Protein AF-A0A3P9D8I4-F1 (afdb_monomer_lite)

Secondary structure (DSSP, 8-state):
-----SSB-TTSPBPPHHHHHHHHHHHHHHHHHHHHHHHHHHHHHHTS-HHHHHHHHHHHHHHHS-SSS--SS-HHHHHHHHHHHHHHHHHHHHHHHHH-HHHHHHHHHHHHHHHHHHHHHHHHHHHHHHHHHHHHHHHHHHHHHGGGS--------------------HHHHHHHHHHHHHTT-

pLDDT: mean 79.24, std 19.49, range [31.64, 97.81]

InterPro domains:
  IPR019007 Wbp11/ELF5/Saf1, N-terminal domain [PF09429] (12-93)

Sequence (185 aa):
MGRRSTSSTKSGKFMNPTDQARKEARKRELKKNKKQRMMVRAAVLKMKDPRQIIRDMEKLDEMEFNPVQQPLLNEKVLRDKRKKLRETFERIVRLYERENPETYKELRKLELDYETKRGQLSLYFDSVKVCWKLHDRGQWQKQHSTATAPMGVANPSQMGAVSQPNMKTKDQVYEAFMREMEGLL

Structure (mmCIF, N/CA/C/O backbone):
data_AF-A0A3P9D8I4-F1
#
_entry.id   AF-A0A3P9D8I4-F1
#
loop_
_atom_site.group_PDB
_atom_site.id
_atom_site.type_symbol
_atom_site.label_atom_id
_atom_site.label_alt_id
_atom_site.label_comp_id
_atom_site.label_asym_id
_atom_site.label_entity_id
_atom_site.label_seq_id
_atom_site.pdbx_PDB_ins_code
_atom_site.Cartn_x
_atom_site.Cartn_y
_atom_site.Cartn_z
_atom_site.occupancy
_atom_site.B_iso_or_equiv
_atom_site.auth_seq_id
_atom_site.auth_comp_id
_atom_site.auth_asym_id
_atom_site.auth_atom_id
_atom_site.pdbx_PDB_model_num
ATOM 1 N N . MET A 1 1 ? 33.013 2.656 -2.033 1.00 49.88 1 MET A N 1
ATOM 2 C CA . MET A 1 1 ? 33.459 1.446 -2.770 1.00 49.88 1 MET A CA 1
ATOM 3 C C . MET A 1 1 ? 33.718 1.802 -4.232 1.00 49.88 1 MET A C 1
ATOM 5 O O . MET A 1 1 ? 32.781 2.171 -4.929 1.00 49.88 1 MET A O 1
ATOM 9 N N . GLY A 1 2 ? 34.979 1.765 -4.675 1.00 60.62 2 GLY A N 1
ATOM 10 C CA . GLY A 1 2 ? 35.399 2.270 -5.990 1.00 60.62 2 GLY A CA 1
ATOM 11 C C . GLY A 1 2 ? 34.939 1.409 -7.173 1.00 60.62 2 GLY A C 1
ATOM 12 O O . GLY A 1 2 ? 35.035 0.180 -7.146 1.00 60.62 2 GLY A O 1
ATOM 13 N N . ARG A 1 3 ? 34.452 2.061 -8.237 1.00 63.09 3 ARG A N 1
ATOM 14 C CA . ARG A 1 3 ? 34.190 1.429 -9.539 1.00 63.09 3 ARG A CA 1
ATOM 15 C C . ARG A 1 3 ? 35.525 1.028 -10.175 1.00 63.09 3 ARG A C 1
ATOM 17 O O . ARG A 1 3 ? 36.284 1.894 -10.588 1.00 63.09 3 ARG A O 1
ATOM 24 N N . ARG A 1 4 ? 35.800 -0.274 -10.291 1.00 67.94 4 ARG A N 1
ATOM 25 C CA . ARG A 1 4 ? 36.911 -0.775 -11.122 1.00 67.94 4 ARG A CA 1
ATOM 26 C C . ARG A 1 4 ? 36.629 -0.516 -12.606 1.00 67.94 4 ARG A C 1
ATOM 28 O O . ARG A 1 4 ? 35.466 -0.574 -13.022 1.00 67.94 4 ARG A O 1
ATOM 35 N N . SER A 1 5 ? 37.678 -0.243 -13.388 1.00 66.69 5 SER A N 1
ATOM 36 C CA . SER A 1 5 ? 37.561 -0.094 -14.843 1.00 66.69 5 SER A CA 1
ATOM 37 C C . SER A 1 5 ? 36.982 -1.378 -15.452 1.00 66.69 5 SER A C 1
ATOM 39 O O . SER A 1 5 ? 37.229 -2.485 -14.969 1.00 66.69 5 SER A O 1
ATOM 41 N N . THR A 1 6 ? 36.157 -1.247 -16.490 1.00 68.06 6 THR A N 1
ATOM 42 C CA . THR A 1 6 ? 35.562 -2.411 -17.168 1.00 68.06 6 THR A CA 1
ATOM 43 C C . THR A 1 6 ? 36.488 -3.043 -18.204 1.00 68.06 6 THR A C 1
ATOM 45 O O . THR A 1 6 ? 36.144 -4.098 -18.727 1.00 68.06 6 THR A O 1
ATOM 48 N N . SER A 1 7 ? 37.629 -2.414 -18.496 1.00 70.62 7 SER A N 1
ATOM 49 C CA . SER A 1 7 ? 38.602 -2.836 -19.511 1.00 70.62 7 SER A CA 1
ATOM 50 C C . SER A 1 7 ? 39.730 -3.719 -18.962 1.00 70.62 7 SER A C 1
ATOM 52 O O . SER A 1 7 ? 40.394 -4.403 -19.738 1.00 70.62 7 SER A O 1
ATOM 54 N N . SER A 1 8 ? 39.930 -3.760 -17.640 1.00 78.69 8 SER A N 1
ATOM 55 C CA . SER A 1 8 ? 4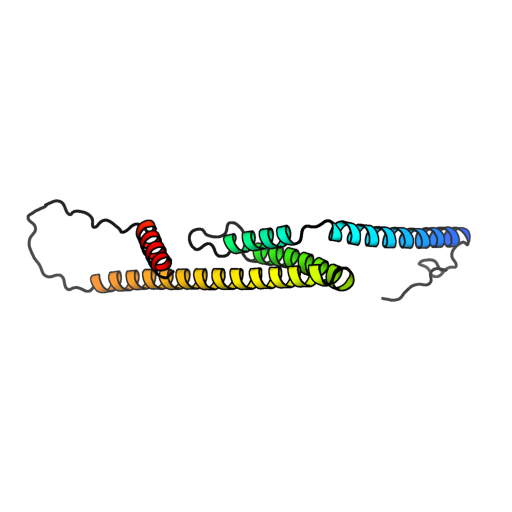1.017 -4.521 -17.009 1.00 78.69 8 SER A CA 1
ATOM 56 C C . SER A 1 8 ? 40.508 -5.707 -16.185 1.00 78.69 8 SER A C 1
ATOM 58 O O . SER A 1 8 ? 39.398 -5.721 -15.647 1.00 78.69 8 SER A O 1
ATOM 60 N N . THR A 1 9 ? 41.339 -6.740 -16.083 1.00 81.25 9 THR A N 1
ATOM 61 C CA . THR A 1 9 ? 41.105 -7.921 -15.240 1.00 81.25 9 THR A CA 1
ATOM 62 C C . THR A 1 9 ? 41.249 -7.595 -13.747 1.00 81.25 9 THR A C 1
ATOM 64 O O . THR A 1 9 ? 41.695 -6.513 -13.366 1.00 81.25 9 THR A O 1
ATOM 67 N N . LYS A 1 10 ? 40.913 -8.553 -12.865 1.00 77.56 10 LYS A N 1
ATOM 68 C CA . LYS A 1 10 ? 41.059 -8.405 -11.400 1.00 77.56 10 LYS A CA 1
ATOM 69 C C . LYS A 1 10 ? 42.509 -8.109 -10.970 1.00 77.56 10 LYS A C 1
ATOM 71 O O . LYS A 1 10 ? 42.699 -7.479 -9.939 1.00 77.56 10 LYS A O 1
ATOM 76 N N . SER A 1 11 ? 43.491 -8.520 -11.779 1.00 80.62 11 SER A N 1
ATOM 77 C CA . SER A 1 11 ? 44.929 -8.271 -11.590 1.00 80.62 11 SER A CA 1
ATOM 78 C C . SER A 1 11 ? 45.426 -6.980 -12.267 1.00 80.62 11 SER A C 1
ATOM 80 O O . SER A 1 11 ? 46.626 -6.739 -12.297 1.00 80.62 11 SER A O 1
ATOM 82 N N . GLY A 1 12 ? 44.548 -6.180 -12.882 1.00 79.94 12 GLY A N 1
ATOM 83 C CA . GLY A 1 12 ? 44.926 -4.952 -13.595 1.00 79.94 12 GLY A CA 1
ATOM 84 C C . GLY A 1 12 ? 45.406 -5.156 -15.038 1.00 79.94 12 GLY A C 1
ATOM 85 O O . GLY A 1 12 ? 45.440 -4.191 -15.796 1.00 79.94 12 GLY A O 1
ATOM 86 N N . LYS A 1 13 ? 45.686 -6.398 -15.464 1.00 84.00 13 LYS A N 1
ATOM 87 C CA . LYS A 1 13 ? 46.078 -6.722 -16.849 1.00 84.00 13 LYS A CA 1
ATOM 88 C C . LYS A 1 13 ? 44.952 -6.405 -17.836 1.00 84.00 13 LYS A C 1
ATOM 90 O O . LYS A 1 13 ? 43.781 -6.615 -17.498 1.00 84.00 13 LYS A O 1
ATOM 95 N N . PHE A 1 14 ? 45.311 -5.954 -19.038 1.00 81.56 14 PHE A N 1
ATOM 96 C CA . PHE A 1 14 ? 44.368 -5.710 -20.131 1.00 81.56 14 PHE A CA 1
ATOM 97 C C . PHE A 1 14 ? 43.532 -6.963 -20.407 1.00 81.56 14 PHE A C 1
ATOM 99 O O . PHE A 1 14 ? 44.049 -8.080 -20.443 1.00 81.56 14 PHE A O 1
ATOM 106 N N . MET A 1 15 ? 42.221 -6.786 -20.534 1.00 86.00 15 MET A N 1
ATOM 107 C CA . MET A 1 15 ? 41.309 -7.895 -20.779 1.00 86.00 15 MET A CA 1
ATOM 108 C C . MET A 1 15 ? 41.202 -8.185 -22.273 1.00 86.00 15 MET A C 1
ATOM 110 O O . MET A 1 15 ? 41.131 -7.248 -23.063 1.00 86.00 15 MET A O 1
ATOM 114 N N . ASN A 1 16 ? 41.126 -9.464 -22.651 1.00 88.88 16 ASN A N 1
ATOM 115 C CA . ASN A 1 16 ? 40.992 -9.878 -24.049 1.00 88.88 16 ASN A CA 1
ATOM 116 C C . ASN A 1 16 ? 39.808 -9.149 -24.734 1.00 88.88 16 ASN A C 1
ATOM 118 O O . ASN A 1 16 ? 38.715 -9.126 -24.154 1.00 88.88 16 ASN A O 1
ATOM 122 N N . PRO A 1 17 ? 39.982 -8.586 -25.947 1.00 89.19 17 PRO A N 1
ATOM 123 C CA . PRO A 1 17 ? 38.917 -7.897 -26.684 1.00 89.19 17 PRO A CA 1
ATOM 124 C C . PRO A 1 17 ? 37.611 -8.702 -26.823 1.00 89.19 17 PRO A C 1
ATOM 126 O O . PRO A 1 17 ? 36.523 -8.144 -26.683 1.00 89.19 17 PRO A O 1
ATOM 129 N N . THR A 1 18 ? 37.694 -10.026 -26.995 1.00 90.31 18 THR A N 1
ATOM 130 C CA . THR A 1 18 ? 36.516 -10.912 -27.077 1.00 90.31 18 THR A CA 1
ATOM 131 C C . THR A 1 18 ? 35.757 -10.966 -25.750 1.00 90.31 18 THR A C 1
ATOM 133 O O . THR A 1 18 ? 34.526 -10.891 -25.710 1.00 90.31 18 THR A O 1
ATOM 136 N N . ASP A 1 19 ? 36.479 -11.042 -24.632 1.00 89.62 19 ASP A N 1
ATOM 137 C CA . ASP A 1 19 ? 35.869 -11.042 -23.302 1.00 89.62 19 ASP A CA 1
ATOM 138 C C . ASP A 1 19 ? 35.326 -9.663 -22.915 1.00 89.62 19 ASP A C 1
ATOM 140 O O . ASP A 1 19 ? 34.314 -9.580 -22.210 1.00 89.62 19 ASP A O 1
ATOM 144 N N . GLN A 1 20 ? 35.941 -8.579 -23.401 1.00 87.44 20 GLN A N 1
ATOM 145 C CA . GLN A 1 20 ? 35.372 -7.234 -23.293 1.00 87.44 20 GLN A CA 1
ATOM 146 C C . GLN A 1 20 ? 34.019 -7.166 -24.014 1.00 87.44 20 GLN A C 1
ATOM 148 O O . GLN A 1 20 ? 33.025 -6.800 -23.382 1.00 87.44 20 GLN A O 1
ATOM 153 N N . ALA A 1 21 ? 33.940 -7.625 -25.268 1.00 89.25 21 ALA A N 1
ATOM 154 C CA . ALA A 1 21 ? 32.697 -7.646 -26.041 1.00 89.25 21 ALA A CA 1
ATOM 155 C C . ALA A 1 21 ? 31.589 -8.470 -25.352 1.00 89.25 21 ALA A C 1
ATOM 157 O O . ALA A 1 21 ? 30.456 -7.998 -25.210 1.00 89.25 21 ALA A O 1
ATOM 158 N N . ARG A 1 22 ? 31.917 -9.659 -24.820 1.00 91.94 22 ARG A N 1
ATOM 159 C CA . ARG A 1 22 ? 30.976 -10.487 -24.037 1.00 91.94 22 ARG A CA 1
ATOM 160 C C . ARG A 1 22 ? 30.492 -9.780 -22.773 1.00 91.94 22 ARG A C 1
ATOM 162 O O . ARG A 1 22 ? 29.295 -9.779 -22.475 1.00 91.94 22 ARG A O 1
ATOM 169 N N . LYS A 1 23 ? 31.399 -9.159 -22.009 1.00 89.94 23 LYS A N 1
ATOM 170 C CA . LYS A 1 23 ? 31.033 -8.423 -20.788 1.00 89.94 23 LYS A CA 1
ATOM 171 C C . LYS A 1 23 ? 30.163 -7.213 -21.093 1.00 89.94 23 LYS A C 1
ATOM 173 O O . LYS A 1 23 ? 29.226 -6.938 -20.340 1.00 89.94 23 LYS A O 1
ATOM 178 N N . GLU A 1 24 ? 30.434 -6.504 -22.181 1.00 89.31 24 GLU A N 1
ATOM 179 C CA . GLU A 1 24 ? 29.586 -5.407 -22.625 1.00 89.31 24 GLU A CA 1
ATOM 180 C C . GLU A 1 24 ? 28.197 -5.882 -23.047 1.00 89.31 24 GLU A C 1
ATOM 182 O O . GLU A 1 24 ? 27.205 -5.289 -22.614 1.00 89.31 24 GLU A O 1
ATOM 187 N N . ALA A 1 25 ? 28.104 -6.968 -23.820 1.00 92.94 25 ALA A N 1
ATOM 188 C CA . ALA A 1 25 ? 26.833 -7.584 -24.195 1.00 92.94 25 ALA A CA 1
ATOM 189 C C . ALA A 1 25 ? 26.020 -7.979 -22.950 1.00 92.94 25 ALA A C 1
ATOM 191 O O . ALA A 1 25 ? 24.887 -7.520 -22.786 1.00 92.94 25 ALA A O 1
ATOM 192 N N . ARG A 1 26 ? 26.639 -8.687 -21.994 1.00 94.88 26 ARG A N 1
ATOM 193 C CA . ARG A 1 26 ? 26.016 -9.049 -20.710 1.00 94.88 26 ARG A CA 1
ATOM 194 C C . ARG A 1 26 ? 25.581 -7.821 -19.908 1.00 94.88 26 ARG A C 1
ATOM 196 O O . ARG A 1 26 ? 24.523 -7.819 -19.286 1.00 94.88 26 ARG A O 1
ATOM 203 N N . LYS A 1 27 ? 26.366 -6.739 -19.907 1.00 93.19 27 LYS A N 1
ATOM 204 C CA . LYS A 1 27 ? 2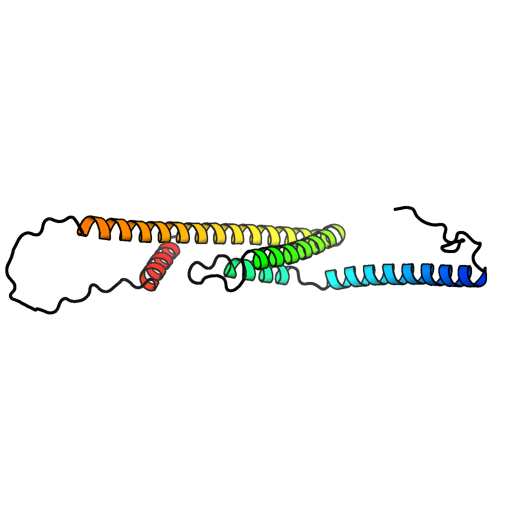5.999 -5.481 -19.232 1.00 93.19 27 LYS A CA 1
ATOM 205 C C . LYS A 1 27 ? 24.784 -4.821 -19.890 1.00 93.19 27 LYS A C 1
ATOM 207 O O . LYS A 1 27 ? 23.936 -4.284 -19.175 1.00 93.19 27 LYS A O 1
ATOM 212 N N . ARG A 1 28 ? 24.688 -4.838 -21.226 1.00 94.50 28 ARG A N 1
ATOM 213 C CA . ARG A 1 28 ? 23.513 -4.342 -21.969 1.00 94.50 28 ARG A CA 1
ATOM 214 C C . ARG A 1 28 ? 22.280 -5.197 -21.661 1.00 94.50 28 ARG A C 1
ATOM 216 O O . ARG A 1 28 ? 21.230 -4.639 -21.349 1.00 94.50 28 ARG A O 1
ATOM 223 N N . GLU A 1 29 ? 22.425 -6.516 -21.645 1.00 95.81 29 GLU A N 1
ATOM 224 C CA . GLU A 1 29 ? 21.364 -7.459 -21.277 1.00 95.81 29 GLU A CA 1
ATOM 225 C C . GLU A 1 29 ? 20.886 -7.260 -19.829 1.00 95.81 29 GLU A C 1
ATOM 227 O O . GLU A 1 29 ? 19.697 -7.064 -19.588 1.00 95.81 29 GLU A O 1
ATOM 232 N N . LEU A 1 30 ? 21.800 -7.171 -18.858 1.00 96.06 30 LEU A N 1
ATOM 233 C CA . LEU A 1 30 ? 21.459 -6.904 -17.455 1.00 96.06 30 LEU A CA 1
ATOM 234 C C . LEU A 1 30 ? 20.702 -5.581 -17.277 1.00 96.06 30 LEU A C 1
ATOM 236 O O . LEU A 1 30 ? 19.811 -5.491 -16.430 1.00 96.06 30 LEU A O 1
ATOM 240 N N . LYS A 1 31 ? 21.015 -4.551 -18.077 1.00 96.50 31 LYS A N 1
ATOM 241 C CA . LYS A 1 31 ? 20.245 -3.298 -18.089 1.00 96.50 31 LYS A CA 1
ATOM 242 C C . LYS A 1 31 ? 18.823 -3.512 -18.616 1.00 96.50 31 LYS A C 1
ATOM 244 O O . LYS A 1 31 ? 17.896 -2.978 -18.008 1.00 96.50 31 LYS A O 1
ATOM 249 N N . LYS A 1 32 ? 18.640 -4.284 -19.695 1.00 97.44 32 LYS A N 1
ATOM 250 C CA . LYS A 1 32 ? 17.308 -4.649 -20.215 1.00 97.44 32 LYS A CA 1
ATOM 251 C C . LYS A 1 32 ? 16.512 -5.430 -19.164 1.00 97.44 32 LYS A C 1
ATOM 253 O O . LYS A 1 32 ? 15.419 -5.003 -18.805 1.00 97.44 32 LYS A O 1
ATOM 258 N N . ASN A 1 33 ? 17.116 -6.449 -18.554 1.00 97.69 33 ASN A N 1
ATOM 259 C CA . ASN A 1 33 ? 16.500 -7.246 -17.489 1.00 97.69 33 ASN A CA 1
ATOM 260 C C . ASN A 1 33 ? 16.122 -6.391 -16.273 1.00 97.69 33 ASN A C 1
ATOM 262 O O . ASN A 1 33 ? 15.051 -6.562 -15.693 1.00 97.69 33 ASN A O 1
ATOM 266 N N . LYS A 1 34 ? 16.961 -5.421 -15.888 1.00 97.81 34 LYS A N 1
ATOM 267 C CA . LYS A 1 34 ? 16.629 -4.477 -14.813 1.00 97.81 34 LYS A CA 1
ATOM 268 C C . LYS A 1 34 ? 15.416 -3.615 -15.171 1.00 97.81 34 LYS A C 1
ATOM 270 O O . LYS A 1 34 ? 14.538 -3.457 -14.327 1.00 97.81 34 LYS A O 1
ATOM 275 N N . LYS A 1 35 ? 15.348 -3.083 -16.397 1.00 96.62 35 LYS A N 1
ATOM 276 C CA . LYS A 1 35 ? 14.188 -2.310 -16.874 1.00 96.62 35 LYS A CA 1
ATOM 277 C C . LYS A 1 35 ? 12.920 -3.161 -16.882 1.00 96.62 35 LYS A C 1
ATOM 279 O O . LYS A 1 35 ? 11.914 -2.732 -16.332 1.00 96.62 35 LYS A O 1
ATOM 284 N N . GLN A 1 36 ? 12.993 -4.386 -17.399 1.00 96.44 36 GLN A N 1
ATOM 285 C CA . GLN A 1 36 ? 11.870 -5.322 -17.398 1.00 96.44 36 GLN A CA 1
ATOM 286 C C . GLN A 1 36 ? 11.388 -5.622 -15.978 1.00 96.44 36 GLN A C 1
ATOM 288 O O . GLN A 1 36 ? 10.202 -5.499 -15.705 1.00 96.44 36 GLN A O 1
ATOM 293 N N . ARG A 1 37 ? 12.297 -5.911 -15.036 1.00 95.88 37 ARG A N 1
ATOM 294 C CA . ARG A 1 37 ? 11.935 -6.102 -13.622 1.00 95.88 37 ARG A CA 1
ATOM 295 C C . ARG A 1 37 ? 11.232 -4.882 -13.033 1.00 95.88 37 ARG A C 1
ATOM 297 O O . ARG A 1 37 ? 10.303 -5.053 -12.256 1.00 95.88 37 ARG A O 1
ATOM 304 N N . MET A 1 38 ? 11.666 -3.667 -13.369 1.00 94.12 38 MET A N 1
ATOM 305 C CA . MET A 1 38 ? 11.001 -2.446 -12.903 1.00 94.12 38 MET A CA 1
ATOM 306 C C . MET A 1 38 ? 9.604 -2.285 -13.508 1.00 94.12 38 MET A C 1
ATOM 308 O O . MET A 1 38 ? 8.678 -1.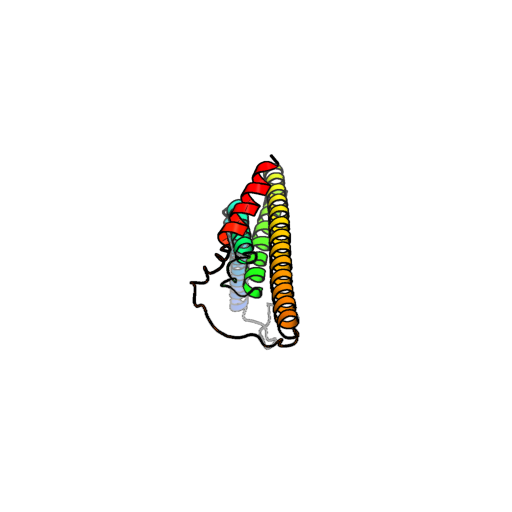978 -12.765 1.00 94.12 38 MET A O 1
ATOM 312 N N . MET A 1 39 ? 9.436 -2.555 -14.806 1.00 92.06 39 MET A N 1
ATOM 313 C CA . MET A 1 39 ? 8.124 -2.525 -15.465 1.00 92.06 39 MET A CA 1
ATOM 314 C C . MET A 1 39 ? 7.175 -3.571 -14.876 1.00 92.06 39 MET A C 1
ATOM 316 O O . MET A 1 39 ? 6.059 -3.235 -14.500 1.00 92.06 39 MET A O 1
ATOM 320 N N . VAL A 1 40 ? 7.646 -4.810 -14.696 1.00 96.12 40 VAL A N 1
ATOM 321 C CA . VAL A 1 40 ? 6.876 -5.884 -14.051 1.00 96.12 40 VAL A CA 1
ATOM 322 C C . VAL A 1 40 ? 6.479 -5.485 -12.629 1.00 96.12 40 VAL A C 1
ATOM 324 O O . VAL A 1 40 ? 5.321 -5.628 -12.259 1.00 96.12 40 VAL A O 1
ATOM 327 N N . ARG A 1 41 ? 7.401 -4.924 -11.832 1.00 92.81 41 ARG A N 1
ATOM 328 C CA . ARG A 1 41 ? 7.089 -4.443 -10.473 1.00 92.81 41 ARG A CA 1
ATOM 329 C C . ARG A 1 41 ? 6.020 -3.351 -10.467 1.00 92.81 41 ARG A C 1
ATOM 331 O O . ARG A 1 41 ? 5.161 -3.380 -9.594 1.00 92.81 41 ARG A O 1
ATOM 338 N N . ALA A 1 42 ? 6.077 -2.407 -11.406 1.00 91.12 42 ALA A N 1
ATOM 339 C CA . ALA A 1 42 ? 5.075 -1.352 -11.529 1.00 91.12 42 ALA A CA 1
ATOM 340 C C . ALA A 1 42 ? 3.707 -1.922 -11.937 1.00 91.12 42 ALA A C 1
ATOM 342 O O . ALA A 1 42 ? 2.709 -1.598 -11.305 1.00 91.12 42 ALA A O 1
ATOM 343 N N . ALA A 1 43 ? 3.665 -2.823 -12.922 1.00 92.88 43 ALA A N 1
ATOM 344 C CA . ALA A 1 43 ? 2.431 -3.471 -13.366 1.00 92.88 43 ALA A CA 1
ATOM 345 C C . ALA A 1 43 ? 1.775 -4.293 -12.245 1.00 92.88 43 ALA A C 1
ATOM 347 O O . ALA A 1 43 ? 0.595 -4.115 -11.960 1.00 92.88 43 ALA A O 1
ATOM 348 N N . VAL A 1 44 ? 2.557 -5.116 -11.536 1.00 93.94 44 VAL A N 1
ATOM 349 C CA . VAL A 1 44 ? 2.071 -5.894 -10.383 1.00 93.94 44 VAL A CA 1
ATOM 350 C C . VAL A 1 44 ? 1.513 -4.983 -9.289 1.00 93.94 44 VAL A C 1
ATOM 352 O O . VAL A 1 44 ? 0.538 -5.343 -8.638 1.00 93.94 44 VAL A O 1
ATOM 355 N N . LEU A 1 45 ? 2.107 -3.805 -9.074 1.00 92.44 45 LEU A N 1
ATOM 356 C CA . LEU A 1 45 ? 1.607 -2.843 -8.094 1.00 92.44 45 LEU A CA 1
ATOM 357 C C . LEU A 1 45 ? 0.250 -2.248 -8.505 1.00 92.44 45 LEU A C 1
ATOM 359 O O . LEU A 1 45 ? -0.609 -2.107 -7.642 1.00 92.44 45 LEU A O 1
ATOM 363 N N . LYS A 1 46 ? 0.039 -1.956 -9.797 1.00 89.31 46 LYS A N 1
ATOM 364 C CA . LYS A 1 46 ? -1.243 -1.448 -10.325 1.00 89.31 46 LYS A CA 1
ATOM 365 C C . LYS A 1 46 ? -2.390 -2.452 -10.205 1.00 89.31 46 LYS A C 1
ATOM 367 O O . LYS A 1 46 ? -3.533 -2.043 -10.071 1.00 89.31 46 LYS A O 1
ATOM 372 N N . MET A 1 47 ? -2.086 -3.750 -10.244 1.00 91.00 47 MET A N 1
ATOM 373 C CA . MET A 1 47 ? -3.086 -4.819 -10.117 1.00 91.00 47 MET A CA 1
ATOM 374 C C . MET A 1 47 ? -3.557 -5.060 -8.676 1.00 91.00 47 MET A C 1
ATOM 376 O O . MET A 1 47 ? -4.465 -5.858 -8.461 1.00 91.00 47 MET A O 1
ATOM 380 N N .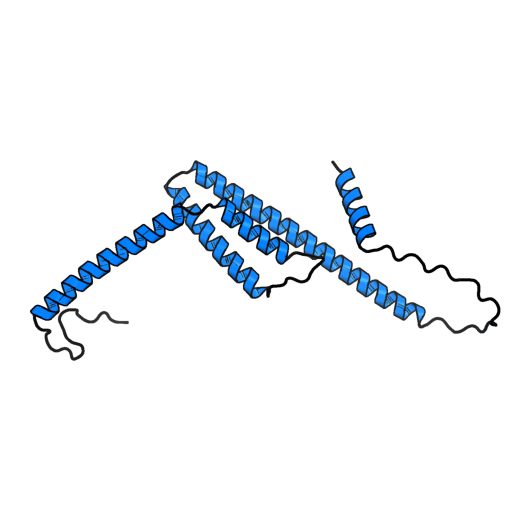 LYS A 1 48 ? -2.929 -4.438 -7.671 1.00 93.69 48 LYS A N 1
ATOM 381 C CA . LYS A 1 48 ? -3.348 -4.606 -6.276 1.00 93.69 48 LYS A CA 1
ATOM 382 C C . LYS A 1 48 ? -4.601 -3.790 -5.992 1.00 93.69 48 LYS A C 1
ATOM 384 O O . LYS A 1 48 ? -4.649 -2.615 -6.338 1.00 93.69 48 LYS A O 1
ATOM 389 N N . ASP A 1 49 ? -5.547 -4.389 -5.272 1.00 94.06 49 ASP A N 1
ATOM 390 C CA . ASP A 1 49 ? -6.693 -3.667 -4.727 1.00 94.06 49 ASP A CA 1
ATOM 391 C C . ASP A 1 49 ? -6.285 -2.916 -3.441 1.00 94.06 49 ASP A C 1
ATOM 393 O O . ASP A 1 49 ? -5.978 -3.554 -2.425 1.00 94.06 49 ASP A O 1
ATOM 397 N N . PRO A 1 50 ? -6.272 -1.572 -3.445 1.00 94.56 50 PRO A N 1
ATOM 398 C CA . PRO A 1 50 ? -5.968 -0.789 -2.254 1.00 94.56 50 PRO A CA 1
ATOM 399 C C . PRO A 1 50 ? -6.995 -0.990 -1.131 1.00 94.56 50 PRO A C 1
ATOM 401 O O . PRO A 1 50 ? -6.615 -0.930 0.037 1.00 94.56 50 PRO A O 1
ATOM 404 N N . ARG A 1 51 ? -8.264 -1.289 -1.447 1.00 95.00 51 ARG A N 1
ATOM 405 C CA . ARG A 1 51 ? -9.305 -1.548 -0.437 1.00 95.00 51 ARG A CA 1
ATOM 406 C C . ARG A 1 51 ? -9.068 -2.872 0.282 1.00 95.00 51 ARG A C 1
ATOM 408 O O . ARG A 1 51 ? -9.313 -2.968 1.480 1.00 95.00 51 ARG A O 1
ATOM 415 N N . GLN A 1 52 ? -8.560 -3.889 -0.415 1.00 96.62 52 GLN A N 1
ATOM 416 C CA . GLN A 1 52 ? -8.131 -5.138 0.221 1.00 96.62 52 GLN A CA 1
ATOM 417 C C . GLN A 1 52 ? -6.968 -4.908 1.196 1.00 96.62 52 GLN A C 1
ATOM 419 O O . GLN A 1 52 ? -6.970 -5.483 2.277 1.00 96.62 52 GLN A O 1
ATOM 424 N N . ILE A 1 53 ? -6.009 -4.034 0.864 1.00 96.44 53 ILE A N 1
ATOM 425 C CA . ILE A 1 53 ? -4.885 -3.725 1.766 1.00 96.44 53 ILE A CA 1
ATOM 426 C C . ILE A 1 53 ? -5.377 -3.062 3.058 1.00 96.44 53 ILE A C 1
ATOM 428 O O . ILE A 1 53 ? -4.881 -3.407 4.128 1.00 96.44 53 ILE A O 1
ATOM 432 N N . ILE A 1 54 ? -6.350 -2.146 2.972 1.00 97.12 54 ILE A N 1
ATOM 433 C CA . ILE A 1 54 ? -6.986 -1.554 4.161 1.00 97.12 54 ILE A CA 1
ATOM 434 C C . ILE A 1 54 ? -7.650 -2.643 5.011 1.00 97.12 54 ILE A C 1
ATOM 436 O O . ILE A 1 54 ? -7.339 -2.742 6.192 1.00 97.12 54 ILE A O 1
ATOM 440 N N . ARG A 1 55 ? -8.469 -3.514 4.406 1.00 97.12 55 ARG A N 1
ATOM 441 C CA . ARG A 1 55 ? -9.132 -4.623 5.119 1.00 97.12 55 ARG A CA 1
ATOM 442 C C . ARG A 1 55 ? -8.140 -5.559 5.814 1.00 97.12 55 ARG A C 1
ATOM 444 O O . ARG A 1 55 ? -8.367 -5.985 6.942 1.00 97.12 55 ARG A O 1
ATOM 451 N N . ASP A 1 56 ? -7.016 -5.861 5.166 1.00 96.69 56 ASP A N 1
ATOM 452 C CA . ASP A 1 56 ? -5.961 -6.686 5.760 1.00 96.69 56 ASP A CA 1
ATOM 453 C C . ASP A 1 56 ? -5.289 -5.989 6.958 1.00 96.69 56 ASP A C 1
ATOM 455 O O . ASP A 1 56 ? -4.877 -6.666 7.900 1.00 96.69 56 ASP A O 1
ATOM 459 N N . MET A 1 57 ? -5.169 -4.653 6.943 1.00 96.44 57 MET A N 1
ATOM 460 C CA . MET A 1 57 ? -4.677 -3.883 8.091 1.00 96.44 57 MET A CA 1
ATOM 461 C C . MET A 1 57 ? -5.702 -3.835 9.227 1.00 96.44 57 MET A C 1
ATOM 463 O O . MET A 1 57 ? -5.323 -4.113 10.362 1.00 96.44 57 MET A O 1
ATOM 467 N N . GLU A 1 58 ? -6.976 -3.570 8.920 1.00 95.56 58 GLU A N 1
ATOM 468 C CA . GLU A 1 58 ? -8.079 -3.584 9.896 1.00 95.56 58 GLU A CA 1
ATOM 469 C C . GLU A 1 58 ? -8.137 -4.936 10.621 1.00 95.56 58 GLU A C 1
ATOM 471 O O . GLU A 1 58 ? -8.163 -4.982 11.846 1.00 95.56 58 GLU A O 1
ATOM 476 N N . LYS A 1 59 ? -7.990 -6.049 9.893 1.00 94.25 59 LYS A N 1
ATOM 477 C CA . LYS A 1 59 ? -7.928 -7.390 10.491 1.00 94.25 59 LYS A CA 1
ATOM 478 C C . LYS A 1 59 ? -6.747 -7.577 11.453 1.00 94.25 59 LYS A C 1
ATOM 480 O O . LYS A 1 59 ? -6.864 -8.299 12.439 1.00 94.25 59 LYS A O 1
ATOM 485 N N . LEU A 1 60 ? -5.589 -6.964 11.183 1.00 94.06 60 LEU A N 1
ATOM 486 C CA . LEU A 1 60 ? -4.457 -6.996 12.121 1.00 94.06 60 LEU A CA 1
ATOM 487 C C . LEU A 1 60 ? -4.734 -6.150 13.369 1.00 94.06 60 LEU A C 1
ATOM 489 O O . LEU A 1 60 ? -4.296 -6.531 14.452 1.00 94.06 60 LEU A O 1
ATOM 493 N N . ASP A 1 61 ? -5.432 -5.022 13.222 1.00 93.06 61 ASP A N 1
ATOM 494 C CA . ASP A 1 61 ? -5.848 -4.169 14.338 1.00 93.06 61 ASP A CA 1
ATOM 495 C C . ASP A 1 61 ? -6.896 -4.854 15.217 1.00 93.06 61 ASP A C 1
ATOM 497 O O . ASP A 1 61 ? -6.727 -4.876 16.430 1.00 93.06 61 ASP A O 1
ATOM 501 N N . GLU A 1 62 ? -7.912 -5.491 14.634 1.00 90.81 62 GLU A N 1
ATOM 502 C CA . GLU A 1 62 ? -8.909 -6.288 15.364 1.00 90.81 62 GLU A CA 1
ATOM 503 C C . GLU A 1 62 ? -8.255 -7.395 16.199 1.00 90.81 62 GLU A C 1
ATOM 505 O O . GLU A 1 62 ? -8.666 -7.661 17.325 1.00 90.81 62 GLU A O 1
ATOM 510 N N . MET A 1 63 ? -7.207 -8.028 15.662 1.00 88.69 63 MET A N 1
ATOM 511 C CA . MET A 1 63 ? -6.437 -9.036 16.389 1.00 88.69 63 MET A CA 1
ATOM 512 C C . MET A 1 63 ? -5.577 -8.440 17.510 1.00 88.69 63 MET A C 1
ATOM 514 O O . MET A 1 63 ? -5.392 -9.106 18.524 1.00 88.69 63 MET A O 1
ATOM 518 N N . GLU A 1 64 ? -5.010 -7.243 17.326 1.00 87.06 64 GLU A N 1
ATOM 519 C CA . GLU A 1 64 ? -4.162 -6.573 18.327 1.00 87.06 64 GLU A CA 1
ATOM 520 C C . GLU A 1 64 ? -4.991 -5.981 19.473 1.00 87.06 64 GLU A C 1
ATOM 522 O O . GLU A 1 64 ? -4.611 -6.108 20.635 1.00 87.06 64 GLU A O 1
ATOM 527 N N . PHE A 1 65 ? -6.132 -5.375 19.144 1.00 87.19 65 PHE A N 1
ATOM 528 C CA . PHE A 1 65 ? -7.009 -4.654 20.064 1.00 87.19 65 PHE A CA 1
ATOM 529 C C . PHE A 1 65 ? -8.210 -5.487 20.526 1.00 87.19 65 PHE A C 1
ATOM 531 O O . PHE A 1 65 ? -9.242 -4.931 20.894 1.00 87.19 65 PHE A O 1
ATOM 538 N N . ASN A 1 66 ? -8.095 -6.818 20.536 1.00 85.94 66 ASN A N 1
ATOM 539 C CA . ASN A 1 66 ? -9.140 -7.690 21.065 1.00 85.94 66 ASN A CA 1
ATOM 540 C C . ASN A 1 66 ? -9.104 -7.689 22.610 1.00 85.94 66 ASN A C 1
ATOM 542 O O . ASN A 1 66 ? -8.139 -8.187 23.193 1.00 85.94 66 ASN A O 1
ATOM 546 N N . PRO A 1 67 ? -10.133 -7.162 23.306 1.00 78.50 67 PRO A N 1
ATOM 547 C CA . PRO A 1 67 ? -10.138 -7.101 24.769 1.00 78.50 67 PRO A CA 1
ATOM 548 C C . PRO A 1 67 ? -10.470 -8.443 25.438 1.00 78.50 67 PRO A C 1
ATOM 550 O O . PRO A 1 67 ? -10.257 -8.597 26.639 1.00 78.50 67 PRO A O 1
ATOM 553 N N . VAL A 1 68 ? -11.019 -9.400 24.686 1.00 78.06 68 VAL A N 1
ATOM 554 C CA . VAL A 1 68 ? -11.498 -10.689 25.206 1.00 78.06 68 VAL A CA 1
ATOM 555 C C . VAL A 1 68 ? -10.415 -11.754 25.097 1.00 78.06 68 VAL A C 1
ATOM 557 O O . VAL A 1 68 ? -10.217 -12.542 26.022 1.00 78.06 68 VAL A O 1
ATOM 560 N N . GLN A 1 69 ? -9.716 -11.789 23.964 1.00 74.56 69 GLN A N 1
ATOM 561 C CA . GLN A 1 69 ? -8.730 -12.818 23.659 1.00 74.56 69 GLN A CA 1
ATOM 562 C C . GLN A 1 69 ? -7.348 -12.213 23.465 1.00 74.56 69 GLN A C 1
ATOM 564 O O . GLN A 1 69 ? -7.171 -11.252 22.721 1.00 74.56 69 GLN A O 1
ATOM 569 N N . GLN A 1 70 ? -6.350 -12.830 24.099 1.00 72.62 70 GLN A N 1
ATOM 570 C CA . GLN A 1 70 ? -4.960 -12.469 23.867 1.00 72.62 70 GLN A CA 1
ATOM 571 C C . GLN A 1 70 ? -4.592 -12.729 22.393 1.00 72.62 70 GLN A C 1
ATOM 573 O O . GLN A 1 70 ? -4.914 -13.802 21.871 1.00 72.62 70 GLN A O 1
ATOM 578 N N . PRO A 1 71 ? -3.891 -11.796 21.719 1.00 76.94 71 PRO A N 1
ATOM 579 C CA . PRO A 1 71 ? -3.506 -11.978 20.326 1.00 76.94 71 PRO A CA 1
ATOM 580 C C . PRO A 1 71 ? -2.675 -13.254 20.125 1.00 76.94 71 PRO A C 1
ATOM 582 O O . PRO A 1 71 ? -1.689 -13.483 20.825 1.00 76.94 71 PRO A O 1
ATOM 585 N N . LEU A 1 72 ? -3.029 -14.059 19.116 1.00 73.88 72 LEU A N 1
ATOM 586 C CA . LEU A 1 72 ? -2.302 -15.293 18.764 1.00 73.88 72 LEU A CA 1
ATOM 587 C C . LEU A 1 72 ? -0.883 -15.028 18.229 1.00 73.88 72 LEU A C 1
ATOM 589 O O . LEU A 1 72 ? -0.026 -15.910 18.232 1.00 73.88 72 LEU A O 1
ATOM 593 N N . LEU A 1 73 ? -0.643 -13.821 17.713 1.00 79.31 73 LEU A N 1
ATOM 594 C CA . LEU A 1 73 ? 0.633 -13.394 17.147 1.00 79.31 73 LEU A CA 1
ATOM 595 C C . LEU A 1 73 ? 1.331 -12.413 18.087 1.00 79.31 73 LEU A C 1
ATOM 597 O O . LEU A 1 73 ? 0.705 -11.527 18.657 1.00 79.31 73 LEU A O 1
ATOM 601 N N . ASN A 1 74 ? 2.659 -12.527 18.162 1.00 87.81 74 ASN A N 1
ATOM 602 C CA . ASN A 1 74 ? 3.502 -11.567 18.869 1.00 87.81 74 ASN A CA 1
ATOM 603 C C . ASN A 1 74 ? 3.293 -10.146 18.309 1.00 87.81 74 ASN A C 1
ATOM 605 O O . ASN A 1 74 ? 3.316 -9.945 17.090 1.00 87.81 74 ASN A O 1
ATOM 609 N N . GLU A 1 75 ? 3.170 -9.160 19.198 1.00 87.25 75 GLU A N 1
ATOM 610 C CA . GLU A 1 75 ? 2.980 -7.740 18.889 1.00 87.25 75 GLU A CA 1
ATOM 611 C C . GLU A 1 75 ? 3.990 -7.221 17.854 1.00 87.25 75 GLU A C 1
ATOM 613 O O . GLU A 1 75 ? 3.624 -6.524 16.905 1.00 87.25 75 GLU A O 1
ATOM 618 N N . LYS A 1 76 ? 5.262 -7.636 17.951 1.00 91.50 76 LYS A N 1
ATOM 619 C CA . LYS A 1 76 ? 6.284 -7.255 16.964 1.00 91.50 76 LYS A CA 1
ATOM 620 C C . LYS A 1 76 ? 5.924 -7.720 15.547 1.00 91.50 76 LYS A C 1
ATOM 622 O O . LYS A 1 76 ? 6.121 -6.986 14.582 1.00 91.50 76 LYS A O 1
ATOM 627 N N . VAL A 1 77 ? 5.393 -8.935 15.413 1.00 93.50 77 VAL A N 1
ATOM 628 C CA . VAL A 1 77 ? 5.019 -9.514 14.115 1.00 93.50 77 VAL A CA 1
ATOM 629 C C . VAL A 1 77 ? 3.803 -8.795 13.533 1.00 93.50 77 VAL A C 1
ATOM 631 O O . VAL A 1 77 ? 3.776 -8.546 12.327 1.00 93.50 77 VAL A O 1
ATOM 634 N N . LEU A 1 78 ? 2.825 -8.430 14.369 1.00 92.81 78 LEU A N 1
ATOM 635 C CA . LEU A 1 78 ? 1.659 -7.641 13.956 1.00 92.81 78 LEU A CA 1
ATOM 636 C C . LEU A 1 78 ? 2.087 -6.263 13.438 1.00 92.81 78 LEU A C 1
ATOM 638 O O . LEU A 1 78 ? 1.750 -5.899 12.308 1.00 92.81 78 LEU A O 1
ATOM 642 N N . ARG A 1 79 ? 2.938 -5.557 14.195 1.00 92.88 79 ARG A N 1
ATOM 643 C CA . ARG A 1 79 ? 3.512 -4.261 13.796 1.00 92.88 79 ARG A CA 1
ATOM 644 C C . ARG A 1 79 ? 4.289 -4.350 12.478 1.00 92.88 79 ARG A C 1
ATOM 646 O O . ARG A 1 79 ? 4.078 -3.527 11.588 1.00 92.88 79 ARG A O 1
ATOM 653 N N . ASP A 1 80 ? 5.139 -5.365 12.312 1.00 96.00 80 ASP A N 1
ATOM 654 C CA . ASP A 1 80 ? 5.932 -5.560 11.090 1.00 96.00 80 ASP A CA 1
ATOM 655 C C . ASP A 1 80 ? 5.049 -5.880 9.865 1.00 96.00 80 ASP A C 1
ATOM 657 O O . ASP A 1 80 ? 5.305 -5.380 8.763 1.00 96.00 80 ASP A O 1
ATOM 661 N N . LYS A 1 81 ? 3.990 -6.689 10.034 1.00 96.62 81 LYS A N 1
ATOM 662 C CA . LYS A 1 81 ? 3.015 -6.979 8.966 1.00 96.62 81 LYS A CA 1
ATOM 663 C C . LYS A 1 81 ? 2.226 -5.728 8.573 1.00 96.62 81 LYS A C 1
ATOM 665 O O . LYS A 1 81 ? 2.168 -5.418 7.382 1.00 96.62 81 LYS A O 1
ATOM 670 N N . ARG A 1 82 ? 1.707 -4.975 9.551 1.00 96.62 82 ARG A N 1
ATOM 671 C CA . ARG A 1 82 ? 0.994 -3.706 9.324 1.00 96.62 82 ARG A CA 1
ATOM 672 C C . ARG A 1 82 ? 1.875 -2.706 8.580 1.00 96.62 82 ARG A C 1
ATOM 674 O O . ARG A 1 82 ? 1.451 -2.139 7.578 1.00 96.62 82 ARG A O 1
ATOM 681 N N . LYS A 1 83 ? 3.138 -2.557 8.997 1.00 97.50 83 LYS A N 1
ATOM 682 C CA . LYS A 1 83 ? 4.110 -1.676 8.332 1.00 97.50 83 LYS A CA 1
ATOM 683 C C . LYS A 1 83 ? 4.283 -2.022 6.850 1.00 97.50 83 LYS A C 1
ATOM 685 O O . LYS A 1 83 ? 4.238 -1.132 6.008 1.00 97.50 83 LYS A O 1
ATOM 690 N N . LYS A 1 84 ? 4.422 -3.307 6.504 1.00 97.31 84 LYS A N 1
ATOM 691 C CA . LYS A 1 84 ? 4.560 -3.744 5.100 1.00 97.31 84 LYS A CA 1
ATOM 692 C C . LYS A 1 84 ? 3.308 -3.483 4.257 1.00 97.31 84 LYS A C 1
ATOM 694 O O . LYS A 1 84 ? 3.430 -3.179 3.064 1.00 97.31 84 LYS A O 1
ATOM 699 N N . LEU A 1 85 ? 2.121 -3.628 4.847 1.00 97.44 85 LEU A N 1
ATOM 700 C CA . LEU A 1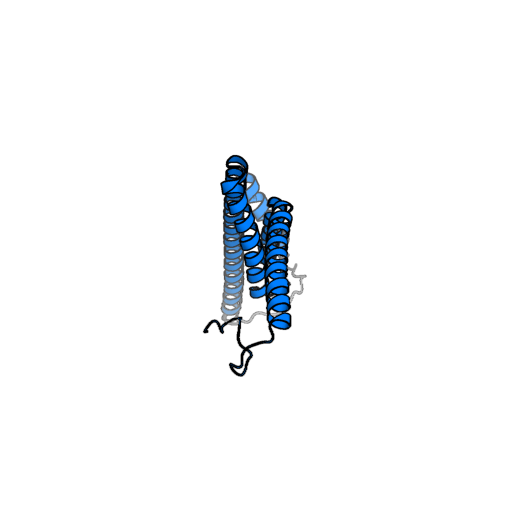 85 ? 0.857 -3.299 4.185 1.00 97.44 85 LEU A CA 1
ATOM 701 C C . LEU A 1 85 ? 0.765 -1.791 3.931 1.00 97.44 85 LEU A C 1
ATOM 703 O O . LEU A 1 85 ? 0.574 -1.396 2.780 1.00 97.44 85 LEU A O 1
ATOM 707 N N . ARG A 1 86 ? 1.055 -0.966 4.945 1.00 96.69 86 ARG A N 1
ATOM 708 C CA . ARG A 1 86 ? 1.108 0.500 4.836 1.00 96.69 86 ARG A CA 1
ATOM 709 C C . ARG A 1 86 ? 2.098 0.972 3.766 1.00 96.69 86 ARG A C 1
ATOM 711 O O . ARG A 1 86 ? 1.718 1.715 2.869 1.00 96.69 86 ARG A O 1
ATOM 718 N N . GLU A 1 87 ? 3.327 0.455 3.756 1.00 97.06 87 GLU A N 1
ATOM 719 C CA . GLU A 1 87 ? 4.326 0.762 2.714 1.00 97.06 87 GLU A CA 1
ATOM 720 C C . GLU A 1 87 ? 3.861 0.353 1.302 1.00 97.06 87 GLU A C 1
ATOM 722 O O . GLU A 1 87 ? 4.258 0.937 0.290 1.00 97.06 87 GLU A O 1
ATOM 727 N N . THR A 1 88 ? 3.045 -0.697 1.190 1.00 95.94 88 THR A N 1
ATOM 728 C CA . THR A 1 88 ? 2.465 -1.103 -0.096 1.00 95.94 88 THR A CA 1
ATOM 729 C C . THR A 1 88 ? 1.352 -0.152 -0.516 1.00 95.94 88 THR A C 1
ATOM 731 O O . THR A 1 88 ? 1.355 0.270 -1.672 1.00 95.94 88 THR A O 1
ATOM 734 N N . PHE A 1 89 ? 0.470 0.226 0.408 1.00 96.62 89 PHE A N 1
ATOM 735 C CA . PHE A 1 89 ? -0.587 1.206 0.179 1.00 96.62 89 PHE A CA 1
ATOM 736 C C . PHE A 1 89 ? -0.015 2.569 -0.239 1.00 96.62 89 PHE A C 1
ATOM 738 O O . PHE A 1 89 ? -0.388 3.093 -1.282 1.00 96.62 89 PHE A O 1
ATOM 745 N N . GLU A 1 90 ? 0.984 3.093 0.475 1.00 95.81 90 GLU A N 1
ATOM 746 C CA . GLU A 1 90 ? 1.634 4.373 0.151 1.00 95.81 90 GLU A CA 1
ATOM 747 C C . GLU A 1 90 ? 2.261 4.383 -1.251 1.00 95.81 90 GLU A C 1
ATOM 749 O O . GLU A 1 90 ? 2.200 5.385 -1.968 1.00 95.81 90 GLU A O 1
ATOM 754 N N . ARG A 1 91 ? 2.843 3.257 -1.688 1.00 94.56 91 ARG A N 1
ATOM 755 C CA . ARG A 1 91 ? 3.359 3.129 -3.060 1.00 94.56 91 ARG A CA 1
ATOM 756 C C . ARG A 1 91 ? 2.247 3.176 -4.108 1.00 94.56 91 ARG A C 1
ATOM 758 O O . ARG A 1 91 ? 2.493 3.701 -5.190 1.00 94.56 91 ARG A O 1
ATOM 765 N N . ILE A 1 92 ? 1.062 2.644 -3.802 1.00 93.69 92 ILE A N 1
ATOM 766 C CA . ILE A 1 92 ? -0.121 2.725 -4.673 1.00 93.69 92 ILE A CA 1
ATOM 767 C C . ILE A 1 92 ? -0.655 4.162 -4.704 1.00 93.69 92 ILE A C 1
ATOM 769 O O . ILE A 1 92 ? -0.884 4.695 -5.785 1.00 93.69 92 ILE A O 1
ATOM 773 N N . VAL A 1 93 ? -0.764 4.828 -3.550 1.00 93.94 93 VAL A N 1
ATOM 774 C CA . VAL A 1 93 ? -1.194 6.235 -3.456 1.00 93.94 93 VAL A CA 1
ATOM 775 C C . VAL A 1 93 ? -0.315 7.138 -4.325 1.00 93.94 93 VAL A C 1
ATOM 777 O O . VAL A 1 93 ? -0.835 7.879 -5.154 1.00 93.94 93 VAL A O 1
ATOM 780 N N . ARG A 1 94 ? 1.016 7.022 -4.220 1.00 92.25 94 ARG A N 1
ATOM 781 C CA . ARG A 1 94 ? 1.968 7.797 -5.046 1.00 92.25 94 ARG A CA 1
ATOM 782 C C . ARG A 1 94 ? 1.886 7.485 -6.542 1.00 92.25 94 ARG A C 1
ATOM 784 O O . ARG A 1 94 ? 2.299 8.302 -7.361 1.00 92.25 94 ARG A O 1
ATOM 791 N N . LEU A 1 95 ? 1.422 6.289 -6.910 1.00 89.25 95 LEU A N 1
ATOM 792 C CA . LEU A 1 95 ? 1.196 5.929 -8.308 1.00 89.25 95 LEU A CA 1
ATOM 793 C C . LEU A 1 95 ? -0.017 6.692 -8.852 1.00 89.25 95 LEU A C 1
ATOM 795 O O . LEU A 1 95 ? 0.088 7.328 -9.898 1.00 89.25 95 LEU A O 1
ATOM 799 N N . TYR A 1 96 ? -1.129 6.692 -8.113 1.00 88.62 96 TYR A N 1
ATOM 800 C CA . TYR A 1 96 ? -2.356 7.382 -8.519 1.00 88.62 96 TYR A CA 1
ATOM 801 C C . TYR A 1 96 ? -2.288 8.905 -8.380 1.00 88.62 96 TYR A C 1
ATOM 803 O O . TYR A 1 96 ? -2.951 9.588 -9.147 1.00 88.62 96 TYR A O 1
ATOM 811 N N . GLU A 1 97 ? -1.434 9.445 -7.507 1.00 89.62 97 GLU A N 1
ATOM 812 C CA . GLU A 1 97 ? -1.150 10.889 -7.433 1.00 89.62 97 GLU A CA 1
ATOM 813 C C . GLU A 1 97 ? -0.726 11.469 -8.792 1.00 89.62 97 GLU A C 1
ATOM 815 O O . GLU A 1 97 ? -1.078 12.595 -9.132 1.00 89.62 97 GLU A O 1
ATOM 820 N N . ARG A 1 98 ? 0.010 10.681 -9.588 1.00 84.06 98 ARG A N 1
ATOM 821 C CA . ARG A 1 98 ? 0.443 11.071 -10.935 1.00 84.06 98 ARG A CA 1
ATOM 822 C C . ARG A 1 98 ? -0.537 10.696 -12.040 1.00 84.06 98 ARG A C 1
ATOM 824 O O . ARG A 1 98 ? -0.560 11.386 -13.052 1.00 84.06 98 ARG A O 1
ATOM 831 N N . GLU A 1 99 ? -1.263 9.587 -11.897 1.00 86.88 99 GLU A N 1
ATOM 832 C CA . GLU A 1 99 ? -2.091 9.038 -12.981 1.00 86.88 99 GLU A CA 1
ATOM 833 C C . GLU A 1 99 ? -3.547 9.512 -12.927 1.00 86.88 99 GLU A C 1
ATOM 835 O O . GLU A 1 99 ? -4.083 9.861 -13.971 1.00 86.88 99 GLU A O 1
ATOM 840 N N . ASN A 1 100 ? -4.176 9.554 -11.744 1.00 87.88 100 ASN A N 1
ATOM 841 C CA . ASN A 1 100 ? -5.597 9.881 -11.577 1.00 87.88 100 ASN A CA 1
ATOM 842 C C . ASN A 1 100 ? -5.852 10.648 -10.259 1.00 87.88 100 ASN A C 1
ATOM 844 O O . ASN A 1 100 ? -5.957 10.025 -9.195 1.00 87.88 100 ASN A O 1
ATOM 848 N N . PRO A 1 101 ? -6.025 11.983 -10.311 1.00 89.62 101 PRO A N 1
ATOM 849 C CA . PRO A 1 101 ? -6.253 12.812 -9.124 1.00 89.62 101 PRO A CA 1
ATOM 850 C C . PRO A 1 101 ? -7.502 12.438 -8.310 1.00 89.62 101 PRO A C 1
ATOM 852 O O . PRO A 1 101 ? -7.483 12.533 -7.084 1.00 89.62 101 PRO A O 1
ATOM 855 N N . GLU A 1 102 ? -8.576 11.980 -8.958 1.00 90.88 102 GLU A N 1
ATOM 856 C CA . GLU A 1 102 ? -9.808 11.574 -8.261 1.00 90.88 102 GLU A CA 1
ATOM 857 C C . GLU A 1 102 ? -9.615 10.279 -7.465 1.00 90.88 102 GLU A C 1
ATOM 859 O O . GLU A 1 102 ? -9.909 10.233 -6.271 1.00 90.88 102 GLU A O 1
ATOM 864 N N . THR A 1 103 ? -8.997 9.257 -8.068 1.00 90.38 103 THR A N 1
ATOM 865 C CA . THR A 1 103 ? -8.635 8.025 -7.350 1.00 90.38 103 THR A CA 1
ATOM 866 C C . THR A 1 103 ? -7.691 8.322 -6.188 1.00 90.38 103 THR A C 1
ATOM 868 O O . THR A 1 103 ? -7.831 7.743 -5.115 1.00 90.38 103 THR A O 1
ATOM 871 N N . TYR A 1 104 ? -6.747 9.251 -6.356 1.00 92.81 104 TYR A N 1
ATOM 872 C CA . TYR A 1 104 ? -5.886 9.683 -5.258 1.00 92.81 104 TYR A CA 1
ATOM 873 C C . TYR A 1 104 ? -6.697 10.230 -4.074 1.00 92.81 104 TYR A C 1
ATOM 875 O O . TYR A 1 104 ? -6.473 9.793 -2.946 1.00 92.81 104 TYR A O 1
ATOM 883 N N . LYS A 1 105 ? -7.667 11.125 -4.309 1.00 94.56 105 LYS A N 1
ATOM 884 C CA . LYS A 1 105 ? -8.534 11.663 -3.244 1.00 94.56 105 LYS A CA 1
ATOM 885 C C . LYS A 1 105 ? -9.297 10.555 -2.517 1.00 94.56 105 LYS A C 1
ATOM 887 O O . LYS A 1 105 ? -9.320 10.550 -1.287 1.00 94.56 105 LYS A O 1
ATOM 892 N N . GLU A 1 106 ? -9.859 9.592 -3.248 1.00 94.06 106 GLU A N 1
ATOM 893 C CA . GLU A 1 106 ? -10.533 8.434 -2.645 1.00 94.06 106 GLU A CA 1
ATOM 894 C C . GLU A 1 106 ? -9.587 7.610 -1.762 1.00 94.06 106 GLU A C 1
ATOM 896 O O . GLU A 1 106 ? -9.946 7.233 -0.648 1.00 94.06 106 GLU A O 1
ATOM 901 N N . LEU A 1 107 ? -8.356 7.365 -2.219 1.00 94.75 107 LEU A N 1
ATOM 902 C CA . LEU A 1 107 ? -7.357 6.631 -1.441 1.00 94.75 107 LEU A CA 1
ATOM 903 C C . LEU A 1 107 ? -6.916 7.391 -0.188 1.00 94.75 107 LEU A C 1
ATOM 905 O O . LEU A 1 107 ? -6.715 6.774 0.856 1.00 94.75 107 LEU A O 1
ATOM 909 N N . ARG A 1 108 ? -6.788 8.720 -0.266 1.00 95.44 108 ARG A N 1
ATOM 910 C CA . ARG A 1 108 ? -6.502 9.565 0.904 1.00 95.44 108 ARG A CA 1
ATOM 911 C C . ARG A 1 108 ? -7.642 9.520 1.915 1.00 95.44 108 ARG A C 1
ATOM 913 O O . ARG A 1 108 ? -7.373 9.449 3.110 1.00 95.44 108 ARG A O 1
ATOM 920 N N . LYS A 1 109 ? -8.892 9.519 1.445 1.00 96.06 109 LYS A N 1
ATOM 921 C CA . LYS A 1 109 ? -10.066 9.354 2.307 1.00 96.06 109 LYS A CA 1
ATOM 922 C C . LYS A 1 109 ? -10.057 7.989 2.998 1.00 96.06 109 LYS A C 1
ATOM 924 O O . LYS A 1 109 ? -10.182 7.938 4.212 1.00 96.06 109 LYS A O 1
ATOM 929 N N . LEU A 1 110 ? -9.809 6.907 2.257 1.00 95.25 110 LEU A N 1
ATOM 930 C CA . LEU A 1 110 ? -9.700 5.558 2.828 1.00 95.25 110 LEU A CA 1
ATOM 931 C C . LEU A 1 110 ? -8.594 5.445 3.886 1.00 95.25 110 LEU A C 1
ATOM 933 O O . LEU A 1 110 ? -8.785 4.776 4.896 1.00 95.25 110 LEU A O 1
ATOM 937 N N . GLU A 1 111 ? -7.443 6.089 3.666 1.00 94.88 111 GLU A N 1
ATOM 938 C CA . GLU A 1 111 ? -6.367 6.130 4.664 1.00 94.88 111 GLU A CA 1
ATOM 939 C C . GLU A 1 111 ? -6.806 6.849 5.943 1.00 94.88 111 GLU A C 1
ATOM 941 O O . GLU A 1 111 ? -6.523 6.371 7.040 1.00 94.88 111 GLU A O 1
ATOM 946 N N . LEU A 1 112 ? -7.500 7.982 5.800 1.00 96.62 112 LEU A N 1
ATOM 947 C CA . LEU A 1 112 ? -8.005 8.749 6.933 1.00 96.62 112 LEU A CA 1
ATOM 948 C C . LEU A 1 112 ? -9.046 7.950 7.723 1.00 96.62 112 LEU A C 1
ATOM 950 O O . LEU A 1 112 ? -8.912 7.827 8.937 1.00 96.62 112 LEU A O 1
ATOM 954 N N . ASP A 1 113 ? -10.024 7.360 7.032 1.00 96.62 113 ASP A N 1
ATOM 955 C CA . ASP A 1 113 ? -11.075 6.544 7.645 1.00 96.62 113 ASP A CA 1
ATOM 956 C C . ASP A 1 113 ? -10.467 5.370 8.434 1.00 96.62 113 ASP A C 1
ATOM 958 O O . ASP A 1 113 ? -10.875 5.094 9.563 1.00 96.62 113 ASP A O 1
ATOM 962 N N . TYR A 1 114 ? -9.445 4.711 7.875 1.00 96.88 114 TYR A N 1
ATOM 963 C CA . TYR A 1 114 ? -8.699 3.651 8.555 1.00 96.88 114 TYR A CA 1
ATOM 964 C C . TYR A 1 114 ? -7.996 4.147 9.829 1.00 96.88 114 TYR A C 1
ATOM 966 O O . TYR A 1 114 ? -8.131 3.521 10.880 1.00 96.88 114 TYR A O 1
ATOM 974 N N . GLU A 1 115 ? -7.271 5.270 9.776 1.00 96.06 115 GLU A N 1
ATOM 975 C CA . GLU A 1 115 ? -6.583 5.810 10.960 1.00 96.06 115 GLU A CA 1
ATOM 976 C C . GLU A 1 115 ? -7.573 6.243 12.050 1.00 96.06 115 GLU A C 1
ATOM 978 O O . GLU A 1 115 ? -7.333 5.995 13.234 1.00 96.06 115 GLU A O 1
ATOM 983 N N . THR A 1 116 ? -8.720 6.816 11.673 1.00 96.62 116 THR A N 1
ATOM 984 C CA . THR A 1 116 ? -9.794 7.143 12.618 1.00 96.62 116 THR A CA 1
ATOM 985 C C . THR A 1 116 ? -10.342 5.889 13.298 1.00 96.62 116 THR A C 1
ATOM 987 O O . THR A 1 116 ? -10.394 5.847 14.529 1.00 96.62 116 THR A O 1
ATOM 990 N N . LYS A 1 117 ? -10.693 4.845 12.533 1.00 94.94 117 LYS A N 1
ATOM 991 C CA . LYS A 1 117 ? -11.182 3.573 13.095 1.00 94.94 117 LYS A CA 1
ATOM 992 C C . LYS A 1 117 ? -10.156 2.921 14.018 1.00 94.94 117 LYS A C 1
ATOM 994 O O . LYS A 1 117 ? -10.494 2.476 15.112 1.00 94.94 117 LYS A O 1
ATOM 999 N N . ARG A 1 118 ? -8.888 2.890 13.605 1.00 94.38 118 ARG A N 1
ATOM 1000 C CA . ARG A 1 118 ? -7.795 2.332 14.406 1.00 94.38 118 ARG A CA 1
ATOM 1001 C C . ARG A 1 118 ? -7.592 3.107 15.708 1.00 94.38 118 ARG A C 1
ATOM 1003 O O . ARG A 1 118 ? -7.373 2.497 16.753 1.00 94.38 118 ARG A O 1
ATOM 1010 N N . GLY A 1 119 ? -7.705 4.434 15.660 1.00 94.44 119 GLY A N 1
ATOM 1011 C CA . GLY A 1 119 ? -7.686 5.286 16.847 1.00 94.44 119 GLY A CA 1
ATOM 1012 C C . GLY A 1 119 ? -8.823 4.957 17.816 1.00 94.44 119 GLY A C 1
ATOM 1013 O O . GLY A 1 119 ? -8.575 4.775 19.006 1.00 94.44 119 GLY A O 1
ATOM 1014 N N . GLN A 1 120 ? -10.050 4.803 17.310 1.00 93.69 120 GLN A N 1
ATOM 1015 C CA . GLN A 1 120 ? -11.213 4.411 18.117 1.00 93.69 120 GLN A CA 1
ATOM 1016 C C . GLN A 1 120 ? -11.029 3.031 18.765 1.00 93.69 120 GLN A C 1
ATOM 1018 O O . GLN A 1 120 ? -11.257 2.887 19.965 1.00 93.69 120 GLN A O 1
ATOM 1023 N N . LEU A 1 121 ? -10.552 2.042 18.002 1.00 92.12 121 LEU A N 1
ATOM 1024 C CA . LEU A 1 121 ? -10.249 0.698 18.508 1.00 92.12 121 LEU A CA 1
ATOM 1025 C C . LEU A 1 121 ? -9.204 0.726 19.627 1.00 92.12 121 LEU A C 1
ATOM 1027 O O . LEU A 1 121 ? -9.397 0.092 20.663 1.00 92.12 121 LEU A O 1
ATOM 1031 N N . SER A 1 122 ? -8.124 1.491 19.447 1.00 91.88 122 SER A N 1
ATOM 1032 C CA . SER A 1 122 ? -7.080 1.635 20.466 1.00 91.88 122 SER A CA 1
ATOM 1033 C C . SER A 1 122 ? -7.626 2.264 21.748 1.00 91.88 122 SER A C 1
ATOM 1035 O O . SER A 1 122 ? -7.365 1.752 22.833 1.00 91.88 122 SER A O 1
ATOM 1037 N N . LEU A 1 123 ? -8.407 3.345 21.635 1.00 93.06 123 LEU A N 1
ATOM 1038 C CA . LEU A 1 123 ? -9.008 4.018 22.790 1.00 93.06 123 LEU A CA 1
ATOM 1039 C C . LEU A 1 123 ? -9.978 3.100 23.540 1.00 93.06 123 LEU A C 1
ATOM 1041 O O . LEU A 1 123 ? -9.932 3.028 24.769 1.00 93.06 123 LEU A O 1
ATOM 1045 N N . TYR A 1 124 ? -10.824 2.369 22.811 1.00 89.81 124 TYR A N 1
ATOM 1046 C CA . TYR A 1 124 ? -11.732 1.389 23.398 1.00 89.81 124 TYR A CA 1
ATOM 1047 C C . TYR A 1 124 ? -10.958 0.297 24.142 1.00 89.81 124 TYR A C 1
ATOM 1049 O O . TYR A 1 124 ? -11.215 0.055 25.323 1.00 89.81 124 TYR A O 1
ATOM 1057 N N . PHE A 1 125 ? -9.958 -0.304 23.498 1.00 90.25 125 PHE A N 1
ATOM 1058 C CA . PHE A 1 125 ? -9.129 -1.342 24.103 1.00 90.25 125 PHE A CA 1
ATOM 1059 C C . PHE A 1 125 ? -8.421 -0.856 25.375 1.00 90.25 125 PHE A C 1
ATOM 1061 O O . PHE A 1 125 ? -8.447 -1.543 26.400 1.00 90.25 125 PHE A O 1
ATOM 1068 N N . ASP A 1 126 ? -7.844 0.346 25.347 1.00 90.00 126 ASP A N 1
ATOM 1069 C CA . ASP A 1 126 ? -7.206 0.944 26.518 1.00 90.00 126 ASP A CA 1
ATOM 1070 C C . ASP A 1 126 ? -8.217 1.201 27.645 1.00 90.00 126 ASP A C 1
ATOM 1072 O O . ASP A 1 126 ? -7.926 0.889 28.803 1.00 90.00 126 ASP A O 1
ATOM 1076 N N . SER A 1 127 ? -9.425 1.681 27.326 1.00 89.88 127 SER A N 1
ATOM 1077 C CA . SER A 1 127 ? -10.488 1.908 28.316 1.00 89.88 127 SER A CA 1
ATOM 1078 C C . SER A 1 127 ? -10.925 0.612 29.010 1.00 89.88 127 SER A C 1
ATOM 1080 O O . SER A 1 127 ? -10.989 0.558 30.242 1.00 89.88 127 SER A O 1
ATOM 1082 N N . VAL A 1 128 ? -11.119 -0.470 28.247 1.00 87.69 128 VAL A N 1
ATOM 1083 C CA . VAL A 1 128 ? -11.490 -1.789 28.777 1.00 87.69 128 VAL A CA 1
ATOM 1084 C C . VAL A 1 128 ? -10.361 -2.352 29.634 1.00 87.69 128 VAL A C 1
ATOM 1086 O O . VAL A 1 128 ? -10.594 -2.853 30.734 1.00 87.69 128 VAL A O 1
ATOM 1089 N N . LYS A 1 129 ? -9.112 -2.207 29.185 1.00 86.81 129 LYS A N 1
ATOM 1090 C CA . LYS A 1 129 ? -7.932 -2.650 29.932 1.00 86.81 129 LYS A CA 1
ATOM 1091 C C . LYS A 1 129 ? -7.760 -1.885 31.246 1.00 86.81 129 LYS A C 1
ATOM 1093 O O . LYS A 1 129 ? -7.365 -2.484 32.247 1.00 86.81 129 LYS A O 1
ATOM 1098 N N . VAL A 1 130 ? -8.037 -0.580 31.266 1.00 87.12 130 VAL A N 1
ATOM 1099 C CA . VAL A 1 130 ? -8.036 0.235 32.493 1.00 87.12 130 VAL A CA 1
ATOM 1100 C C . VAL A 1 130 ? -9.158 -0.209 33.430 1.00 87.12 130 VAL A C 1
ATOM 1102 O O . VAL A 1 130 ? -8.885 -0.456 34.603 1.00 87.12 130 VAL A O 1
ATOM 1105 N N . CYS A 1 131 ? -10.382 -0.380 32.924 1.00 84.69 131 CYS A N 1
ATOM 1106 C CA . CYS A 1 131 ? -11.521 -0.862 33.706 1.00 84.69 131 CYS A CA 1
ATOM 1107 C C . CYS A 1 131 ? -11.228 -2.225 34.351 1.00 84.69 131 CYS A C 1
ATOM 1109 O O . CYS A 1 131 ? -11.394 -2.386 35.559 1.00 84.69 131 CYS A O 1
ATOM 1111 N N . TRP A 1 132 ? -10.695 -3.175 33.580 1.00 80.25 132 TRP A N 1
ATOM 1112 C CA . TRP A 1 132 ? -10.339 -4.502 34.078 1.00 80.25 132 TRP A CA 1
ATOM 1113 C C . TRP A 1 132 ? -9.262 -4.444 35.171 1.00 80.25 132 TRP A C 1
ATOM 1115 O O . TRP A 1 132 ? -9.423 -5.034 36.237 1.00 80.25 132 TRP A O 1
ATOM 1125 N N . LYS A 1 133 ? -8.212 -3.634 34.976 1.00 82.12 133 LYS A N 1
ATOM 1126 C CA . LYS A 1 133 ? -7.184 -3.402 36.006 1.00 82.12 133 LYS A CA 1
ATOM 1127 C C . LYS A 1 133 ? -7.751 -2.789 37.289 1.00 82.12 133 LYS A C 1
ATOM 1129 O O . LYS A 1 133 ? -7.285 -3.125 38.377 1.00 82.12 133 LYS A O 1
ATOM 1134 N N . LEU A 1 134 ? -8.701 -1.860 37.176 1.00 82.75 134 LEU A N 1
ATOM 1135 C CA . LEU A 1 134 ? -9.351 -1.237 38.331 1.00 82.75 134 LEU A CA 1
ATOM 1136 C C . LEU A 1 134 ? -10.270 -2.221 39.057 1.00 82.75 134 LEU A C 1
ATOM 1138 O O . LEU A 1 134 ? -10.238 -2.275 40.284 1.00 82.75 134 LEU A O 1
ATOM 1142 N N . HIS A 1 135 ? -11.034 -3.026 38.318 1.00 77.38 135 HIS A N 1
ATOM 1143 C CA . HIS A 1 135 ? -11.847 -4.103 38.874 1.00 77.38 135 HIS A CA 1
ATOM 1144 C C . HIS A 1 135 ? -10.989 -5.097 39.669 1.00 77.38 135 HIS A C 1
ATOM 1146 O O . HIS A 1 135 ? -11.300 -5.384 40.826 1.00 77.38 135 HIS A O 1
ATOM 1152 N N . ASP A 1 136 ? -9.868 -5.549 39.105 1.00 73.06 136 ASP A N 1
ATOM 1153 C CA . ASP A 1 136 ? -8.965 -6.487 39.776 1.00 73.06 136 ASP A CA 1
ATOM 1154 C C . ASP A 1 136 ? -8.307 -5.868 41.023 1.00 73.06 136 ASP A C 1
ATOM 1156 O O . ASP A 1 136 ? -8.216 -6.517 42.067 1.00 73.06 136 ASP A O 1
ATOM 1160 N N . ARG A 1 137 ? -7.931 -4.579 40.981 1.00 68.88 137 ARG A N 1
ATOM 1161 C CA . ARG A 1 137 ? -7.466 -3.845 42.176 1.00 68.88 137 ARG A CA 1
ATOM 1162 C C . ARG A 1 137 ? -8.552 -3.703 43.246 1.00 68.88 137 ARG A C 1
ATOM 1164 O O . ARG A 1 137 ? -8.259 -3.855 44.430 1.00 68.88 137 ARG A O 1
ATOM 1171 N N . GLY A 1 138 ? -9.794 -3.427 42.851 1.00 63.47 138 GLY A N 1
ATOM 1172 C CA . GLY A 1 138 ? -10.932 -3.313 43.765 1.00 63.47 138 GLY A CA 1
ATOM 1173 C C . GLY A 1 138 ? -11.290 -4.640 44.441 1.00 63.47 138 GLY A C 1
ATOM 1174 O O . GLY A 1 138 ? -11.640 -4.656 45.622 1.00 63.47 138 GLY A O 1
ATOM 1175 N N . GLN A 1 139 ? -11.142 -5.763 43.729 1.00 57.44 139 GLN A N 1
ATOM 1176 C CA . GLN A 1 139 ? -11.267 -7.103 44.308 1.00 57.44 139 GLN A CA 1
ATOM 1177 C C . GLN A 1 139 ? -10.159 -7.387 45.336 1.00 57.44 139 GLN A C 1
ATOM 1179 O O . GLN A 1 139 ? -10.452 -7.905 46.414 1.00 57.44 139 GLN A O 1
ATOM 1184 N N . TRP A 1 140 ? -8.918 -6.974 45.057 1.00 47.25 140 TRP A N 1
ATOM 1185 C CA . TRP A 1 140 ? -7.786 -7.123 45.983 1.00 47.25 140 TRP A CA 1
ATOM 1186 C C . TRP A 1 140 ? -7.999 -6.346 47.294 1.00 47.25 140 TRP A C 1
ATOM 1188 O O . TRP A 1 140 ? -7.806 -6.877 48.387 1.00 47.25 140 TRP A O 1
ATOM 1198 N N . GLN A 1 141 ? -8.492 -5.106 47.207 1.00 56.69 141 GLN A N 1
ATOM 1199 C CA . GLN A 1 141 ? -8.765 -4.282 48.387 1.00 56.69 141 GLN A CA 1
ATOM 1200 C C . GLN A 1 141 ? -9.939 -4.820 49.222 1.00 56.69 141 GLN A C 1
ATOM 1202 O O . GLN A 1 141 ? -9.861 -4.816 50.453 1.00 56.69 141 GLN A O 1
ATOM 1207 N N . LYS A 1 142 ? -10.996 -5.345 48.580 1.00 55.69 142 LYS A N 1
ATOM 1208 C CA . LYS A 1 142 ? -12.100 -6.025 49.281 1.00 55.69 142 LYS A CA 1
ATOM 1209 C C . LYS A 1 142 ? -11.626 -7.268 50.036 1.00 55.69 142 LYS A C 1
ATOM 1211 O O . LYS A 1 142 ? -11.978 -7.395 51.203 1.00 55.69 142 LYS A O 1
ATOM 1216 N N . GLN A 1 143 ? -10.795 -8.122 49.431 1.00 52.19 143 GLN A N 1
ATOM 1217 C CA . GLN A 1 143 ? -10.265 -9.320 50.104 1.00 52.19 143 GLN A CA 1
ATOM 1218 C C . GLN A 1 143 ? -9.406 -8.981 51.334 1.00 52.19 143 GLN A C 1
ATOM 1220 O O . GLN A 1 143 ? -9.513 -9.650 52.360 1.00 52.19 143 GLN A O 1
ATOM 1225 N N . HIS A 1 144 ? -8.600 -7.918 51.269 1.00 52.47 144 HIS A N 1
ATOM 1226 C CA . HIS A 1 144 ? -7.729 -7.512 52.380 1.00 52.47 144 HIS A CA 1
ATOM 1227 C C . HIS A 1 144 ? -8.488 -6.799 53.510 1.00 52.47 144 HIS A C 1
ATOM 1229 O O . HIS A 1 144 ? -8.083 -6.879 54.666 1.00 52.47 144 HIS A O 1
ATOM 1235 N N . SER A 1 145 ? -9.607 -6.142 53.193 1.00 50.00 145 SER A N 1
ATOM 1236 C CA . SER A 1 145 ? -10.448 -5.440 54.174 1.00 50.00 145 SER A CA 1
ATOM 1237 C C . SER A 1 145 ? -11.388 -6.391 54.925 1.00 50.00 145 SER A C 1
ATOM 1239 O O . SER A 1 145 ? -11.724 -6.148 56.078 1.00 50.00 145 SER A O 1
ATOM 1241 N N . THR A 1 146 ? -11.797 -7.503 54.304 1.00 49.47 146 THR A N 1
ATOM 1242 C CA . THR A 1 146 ? -12.574 -8.560 54.976 1.00 49.47 146 THR A CA 1
ATOM 1243 C C . THR A 1 146 ? -11.722 -9.476 55.859 1.00 49.47 146 THR A C 1
ATOM 1245 O O . THR A 1 146 ? -12.277 -10.227 56.653 1.00 49.47 146 THR A O 1
ATOM 1248 N N . ALA A 1 147 ? -10.388 -9.416 55.754 1.00 50.03 147 ALA A N 1
ATOM 1249 C CA . ALA A 1 147 ? -9.464 -10.223 56.556 1.00 50.03 147 ALA A CA 1
ATOM 1250 C C . ALA A 1 147 ? -9.076 -9.585 57.911 1.00 50.03 147 ALA A C 1
ATOM 1252 O O . ALA A 1 147 ? -8.367 -10.212 58.693 1.00 50.03 147 ALA A O 1
ATOM 1253 N N . THR A 1 148 ? -9.537 -8.364 58.213 1.00 45.91 148 THR A N 1
ATOM 1254 C CA . THR A 1 148 ? -9.229 -7.629 59.460 1.00 45.91 148 THR A CA 1
ATOM 1255 C C . THR A 1 148 ? -10.461 -7.311 60.318 1.00 45.91 148 THR A C 1
ATOM 1257 O O . THR A 1 148 ? -10.411 -6.422 61.168 1.00 45.91 148 THR A O 1
ATOM 1260 N N . ALA A 1 149 ? -11.567 -8.044 60.152 1.00 41.53 149 ALA A N 1
ATOM 1261 C CA . ALA A 1 149 ? -12.685 -7.969 61.094 1.00 41.53 149 ALA A CA 1
ATOM 1262 C C . ALA A 1 149 ? -12.374 -8.803 62.359 1.00 41.53 149 ALA A C 1
ATOM 1264 O O . ALA A 1 149 ? -11.998 -9.972 62.233 1.00 41.53 149 ALA A O 1
ATOM 1265 N N . PRO A 1 150 ? -12.513 -8.248 63.579 1.00 42.81 150 PRO A N 1
ATOM 1266 C CA . PRO A 1 150 ? -12.259 -8.987 64.809 1.00 42.81 150 PRO A CA 1
ATOM 1267 C C . PRO A 1 150 ? -13.325 -10.075 64.985 1.00 42.81 150 PRO A C 1
ATOM 1269 O O . PRO A 1 150 ? -14.525 -9.807 64.934 1.00 42.81 150 PRO A O 1
ATOM 1272 N N . MET A 1 151 ? -12.867 -11.312 65.178 1.00 39.12 151 MET A N 1
ATOM 1273 C CA . MET A 1 151 ? -13.693 -12.495 65.420 1.00 39.12 151 MET A CA 1
ATOM 1274 C C . MET A 1 151 ? -14.499 -12.326 66.716 1.00 39.12 151 MET A C 1
ATOM 1276 O O . MET A 1 151 ? -14.000 -12.574 67.812 1.00 39.12 151 MET A O 1
ATOM 1280 N N . GLY A 1 152 ? -15.753 -11.894 66.584 1.00 39.41 152 GLY A N 1
ATOM 1281 C CA . GLY A 1 152 ? -16.771 -11.994 67.624 1.00 39.41 152 GLY A CA 1
ATOM 1282 C C . GLY A 1 152 ? -17.349 -13.407 67.650 1.00 39.41 152 GLY A C 1
ATOM 1283 O O . GLY A 1 152 ? -17.852 -13.902 66.644 1.00 39.41 152 GLY A O 1
ATOM 1284 N N . VAL A 1 153 ? -17.247 -14.059 68.803 1.00 46.88 153 VAL A N 1
ATOM 1285 C CA . VAL A 1 153 ? -17.765 -15.401 69.086 1.00 46.88 153 VAL A CA 1
ATOM 1286 C C . VAL A 1 153 ? -19.296 -15.454 68.979 1.00 46.88 153 VAL A C 1
ATOM 1288 O O . VAL A 1 153 ? -19.988 -14.756 69.714 1.00 46.88 153 VAL A O 1
ATOM 1291 N N . ALA A 1 154 ? -19.842 -16.311 68.108 1.00 35.72 154 ALA A N 1
ATOM 1292 C CA . ALA A 1 154 ? -21.236 -16.752 68.193 1.00 35.72 154 ALA A CA 1
ATOM 1293 C C . ALA A 1 154 ? -21.455 -18.130 67.534 1.00 35.72 154 ALA A C 1
ATOM 1295 O O . ALA A 1 154 ? -20.805 -18.497 66.561 1.00 35.72 154 ALA A O 1
ATOM 1296 N N . ASN A 1 155 ? -22.372 -18.873 68.148 1.00 35.91 155 ASN A N 1
ATOM 1297 C CA . ASN A 1 155 ? -22.625 -20.319 68.144 1.00 35.91 155 ASN A CA 1
ATOM 1298 C C . ASN A 1 155 ? -23.143 -20.908 66.799 1.00 35.91 155 ASN A C 1
ATOM 1300 O O . ASN A 1 155 ? -23.807 -20.186 66.055 1.00 35.91 155 ASN A O 1
ATOM 1304 N N . PRO A 1 156 ? -22.954 -22.215 66.492 1.00 44.94 156 PRO A N 1
ATOM 1305 C CA . PRO A 1 156 ? -23.354 -22.820 65.222 1.00 44.94 156 PRO A CA 1
ATOM 1306 C C . PRO A 1 156 ? -24.665 -23.610 65.351 1.00 44.94 156 PRO A C 1
ATOM 1308 O O . PRO A 1 156 ? -24.690 -24.653 65.997 1.00 44.94 156 PRO A O 1
ATOM 1311 N N . SER A 1 157 ? -25.755 -23.163 64.717 1.00 38.31 157 SER A N 1
ATOM 1312 C CA . SER A 1 157 ? -26.948 -23.996 64.459 1.00 38.31 157 SER A CA 1
ATOM 1313 C C . SER A 1 157 ? -27.904 -23.324 63.468 1.00 38.31 157 SER A C 1
ATOM 1315 O O . SER A 1 157 ? -28.776 -22.572 63.879 1.00 38.31 157 SER A O 1
ATOM 1317 N N . GLN A 1 158 ? -27.723 -23.598 62.171 1.00 37.81 158 GLN A N 1
ATOM 1318 C CA . GLN A 1 158 ? -28.769 -23.790 61.146 1.00 37.81 158 GLN A CA 1
ATOM 1319 C C . GLN A 1 158 ? -28.115 -23.745 59.759 1.00 37.81 158 GLN A C 1
ATOM 1321 O O . GLN A 1 158 ? -27.809 -22.683 59.224 1.00 37.81 158 GLN A O 1
ATOM 1326 N N . MET A 1 159 ? -27.898 -24.918 59.162 1.00 35.84 159 MET A N 1
ATOM 1327 C CA . MET A 1 159 ? -27.595 -25.028 57.736 1.00 35.84 159 MET A CA 1
ATOM 1328 C C . MET A 1 159 ? -28.907 -24.919 56.951 1.00 35.84 159 MET A C 1
ATOM 1330 O O . MET A 1 159 ? -29.597 -25.912 56.741 1.00 35.84 159 MET A O 1
ATOM 1334 N N . GLY A 1 160 ? -29.260 -23.698 56.553 1.00 33.56 160 GLY A N 1
ATOM 1335 C CA . GLY A 1 160 ? -30.213 -23.418 55.479 1.00 33.56 160 GLY A CA 1
ATOM 1336 C C . GLY A 1 160 ? -29.437 -23.002 54.230 1.00 33.56 160 GLY A C 1
ATOM 1337 O O . GLY A 1 160 ? -28.519 -22.190 54.323 1.00 33.56 160 GLY A O 1
ATOM 1338 N N . ALA A 1 161 ? -29.759 -23.602 53.083 1.00 38.41 161 ALA A N 1
ATOM 1339 C CA . ALA A 1 161 ? -29.044 -23.454 51.819 1.00 38.41 161 ALA A CA 1
ATOM 1340 C C . ALA A 1 161 ? -28.774 -21.983 51.448 1.00 38.41 161 ALA A C 1
ATOM 1342 O O . ALA A 1 161 ? -29.685 -21.216 51.136 1.00 38.41 161 ALA A O 1
ATOM 1343 N N . VAL A 1 162 ? -27.494 -21.606 51.445 1.00 33.53 162 VAL A N 1
ATOM 1344 C CA . VAL A 1 162 ? -27.027 -20.323 50.921 1.00 33.53 162 VAL A CA 1
ATOM 1345 C C . VAL A 1 162 ? -27.179 -20.375 49.404 1.00 33.53 162 VAL A C 1
ATOM 1347 O O . VAL A 1 162 ? -26.427 -21.065 48.717 1.00 33.53 162 VAL A O 1
ATOM 1350 N N . SER A 1 163 ? -28.172 -19.658 48.876 1.00 41.69 163 SER A N 1
ATOM 1351 C CA . SER A 1 163 ? -28.227 -19.349 47.449 1.00 41.69 163 SER A CA 1
ATOM 1352 C C . SER A 1 163 ? -26.941 -18.614 47.082 1.00 41.69 163 SER A C 1
ATOM 1354 O O . SER A 1 163 ? -26.675 -17.527 47.596 1.00 41.69 163 SER A O 1
ATOM 1356 N N . GLN A 1 164 ? -26.120 -19.229 46.227 1.00 31.64 164 GLN A N 1
ATOM 1357 C CA . GLN A 1 164 ? -24.962 -18.564 45.643 1.00 31.64 164 GLN A CA 1
ATOM 1358 C C . GLN A 1 164 ? -25.435 -17.259 44.983 1.00 31.64 164 GLN A C 1
ATOM 1360 O O . GLN A 1 164 ? -26.380 -17.300 44.189 1.00 31.64 164 GLN A O 1
ATOM 1365 N N . PRO A 1 165 ? -24.820 -16.099 45.270 1.00 38.06 165 PRO A N 1
ATOM 1366 C CA . PRO A 1 165 ? -25.109 -14.898 44.510 1.00 38.06 165 PRO A CA 1
ATOM 1367 C C . PRO A 1 165 ? -24.658 -15.147 43.071 1.00 38.06 165 PRO A C 1
ATOM 1369 O O . PRO A 1 165 ? -23.468 -15.296 42.796 1.00 38.06 165 PRO A O 1
ATOM 1372 N N . ASN A 1 166 ? -25.646 -15.239 42.180 1.00 41.03 166 ASN A N 1
ATOM 1373 C CA . ASN A 1 166 ? -25.506 -15.355 40.737 1.00 41.03 166 ASN A CA 1
ATOM 1374 C C . ASN A 1 166 ? -24.450 -14.348 40.254 1.00 41.03 166 ASN A C 1
ATOM 1376 O O . ASN A 1 166 ? -24.680 -13.135 40.260 1.00 41.03 166 ASN A O 1
ATOM 1380 N N . MET A 1 167 ? -23.257 -14.851 39.924 1.00 42.94 167 MET A N 1
ATOM 1381 C CA . MET A 1 167 ? -22.194 -14.052 39.333 1.00 42.94 167 MET A CA 1
ATOM 1382 C C . MET A 1 167 ? -22.764 -13.474 38.043 1.00 42.94 167 MET A C 1
ATOM 1384 O O . MET A 1 167 ? -23.078 -14.228 37.127 1.00 42.94 167 MET A O 1
ATOM 1388 N N . LYS A 1 168 ? -22.918 -12.149 37.974 1.00 56.84 168 LYS A N 1
ATOM 1389 C CA . LYS A 1 168 ? -23.221 -11.455 36.720 1.00 56.84 168 LYS A CA 1
ATOM 1390 C C . LYS A 1 168 ? -22.135 -11.863 35.729 1.00 56.84 168 LYS A C 1
ATOM 1392 O O . LYS A 1 168 ? -20.982 -11.452 35.871 1.00 56.84 168 LYS A O 1
ATOM 1397 N N . THR A 1 169 ? -22.464 -12.767 34.813 1.00 66.00 169 THR A N 1
ATOM 1398 C CA . THR A 1 169 ? -21.532 -13.266 33.807 1.00 66.00 169 THR A CA 1
ATOM 1399 C C . THR A 1 169 ? -21.027 -12.080 32.992 1.00 66.00 169 THR A C 1
ATOM 1401 O O . THR A 1 169 ? -21.753 -11.109 32.784 1.00 66.00 169 THR A O 1
ATOM 1404 N N . LYS A 1 170 ? -19.760 -12.125 32.562 1.00 53.78 170 LYS A N 1
ATOM 1405 C CA . LYS A 1 170 ? -19.114 -11.051 31.779 1.00 53.78 170 LYS A CA 1
ATOM 1406 C C . LYS A 1 170 ? -19.959 -10.624 30.570 1.00 53.78 170 LYS A C 1
ATOM 1408 O O . LYS A 1 170 ? -19.982 -9.444 30.234 1.00 53.78 170 LYS A O 1
ATOM 1413 N N . ASP A 1 171 ? -20.725 -11.562 30.022 1.00 49.91 171 ASP A N 1
ATOM 1414 C CA . ASP A 1 171 ? -21.685 -11.350 28.942 1.00 49.91 171 ASP A CA 1
ATOM 1415 C C . ASP A 1 171 ? -22.827 -10.398 29.332 1.00 49.91 171 ASP A C 1
ATOM 1417 O O . ASP A 1 171 ? -23.208 -9.556 28.535 1.00 49.91 171 ASP A O 1
ATOM 1421 N N . GLN A 1 172 ? -23.329 -10.422 30.572 1.00 61.81 172 GLN A N 1
ATOM 1422 C CA . GLN A 1 172 ? -24.387 -9.500 31.018 1.00 61.81 172 GLN A CA 1
ATOM 1423 C C . GLN A 1 172 ? -23.897 -8.058 31.159 1.00 61.81 172 GLN A C 1
ATOM 1425 O O . GLN A 1 172 ? -24.668 -7.125 30.949 1.00 61.81 172 GLN A O 1
ATOM 1430 N N . VAL A 1 173 ? -22.627 -7.865 31.525 1.00 65.69 173 VAL A N 1
ATOM 1431 C CA . VAL A 1 173 ? -22.022 -6.526 31.616 1.00 65.69 173 VAL A CA 1
ATOM 1432 C C . VAL A 1 173 ? -21.771 -5.966 30.213 1.00 65.69 173 VAL A C 1
ATOM 1434 O O . VAL A 1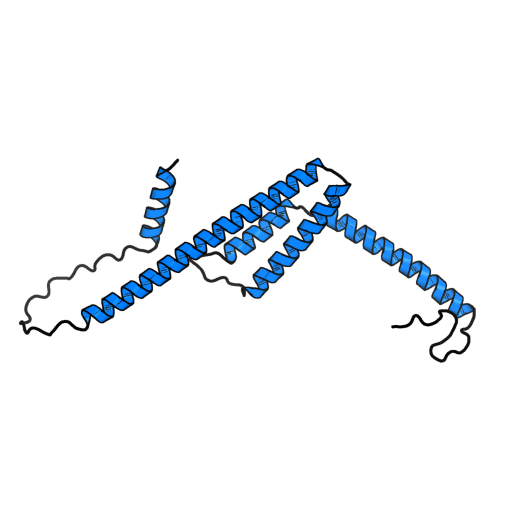 173 ? -21.994 -4.783 29.978 1.00 65.69 173 VAL A O 1
ATOM 1437 N N . TYR A 1 174 ? -21.366 -6.831 29.278 1.00 63.69 174 TYR A N 1
ATOM 1438 C CA . TYR A 1 174 ? -21.197 -6.501 27.864 1.00 63.69 174 TYR A CA 1
ATOM 1439 C C . TYR A 1 174 ? -22.535 -6.144 27.198 1.00 63.69 174 TYR A C 1
ATOM 1441 O O . TYR A 1 174 ? -22.658 -5.071 26.617 1.00 63.69 174 TYR A O 1
ATOM 1449 N N . GLU A 1 175 ? -23.562 -6.977 27.371 1.00 72.12 175 GLU A N 1
ATOM 1450 C CA . GLU A 1 175 ? -24.911 -6.751 26.833 1.00 72.12 175 GLU A CA 1
ATOM 1451 C C . GLU A 1 175 ? -25.578 -5.497 27.420 1.00 72.12 175 GLU A C 1
ATOM 1453 O O . GLU A 1 175 ? -26.202 -4.723 26.695 1.00 72.12 175 GLU A O 1
ATOM 1458 N N . ALA A 1 176 ? -25.424 -5.250 28.727 1.00 69.31 176 ALA A N 1
ATOM 1459 C CA . ALA A 1 176 ? -25.969 -4.051 29.365 1.00 69.31 176 ALA A CA 1
ATOM 1460 C C . ALA A 1 176 ? -25.311 -2.763 28.842 1.00 69.31 176 ALA A C 1
ATOM 1462 O O . ALA A 1 176 ? -26.002 -1.768 28.644 1.00 69.31 176 ALA A O 1
ATOM 1463 N N . PHE A 1 177 ? -24.004 -2.796 28.570 1.00 65.62 177 PHE A N 1
ATOM 1464 C CA . PHE A 1 177 ? -23.269 -1.653 28.028 1.00 65.62 177 PHE A CA 1
ATOM 1465 C C . PHE A 1 177 ? -23.566 -1.406 26.540 1.00 65.62 177 PHE A C 1
ATOM 1467 O O . PHE A 1 177 ? -23.732 -0.260 26.128 1.00 65.62 177 PHE A O 1
ATOM 1474 N N . MET A 1 178 ? -23.697 -2.465 25.732 1.00 75.94 178 MET A N 1
ATOM 1475 C CA . MET A 1 178 ? -24.092 -2.343 24.320 1.00 75.94 178 MET A CA 1
ATOM 1476 C C . MET A 1 178 ? -25.494 -1.733 24.187 1.00 75.94 178 MET A C 1
ATOM 1478 O O . MET A 1 178 ? -25.705 -0.835 23.376 1.00 75.94 178 MET A O 1
ATOM 1482 N N . ARG A 1 179 ? -26.425 -2.136 25.061 1.00 72.25 179 ARG A N 1
ATOM 1483 C CA . ARG A 1 179 ? -27.796 -1.608 25.097 1.00 72.25 179 ARG A CA 1
ATOM 1484 C C . ARG A 1 179 ? -27.873 -0.131 25.511 1.00 72.25 179 ARG A C 1
ATOM 1486 O O . ARG A 1 179 ? -28.774 0.573 25.071 1.00 72.25 179 ARG A O 1
ATOM 1493 N N . GLU A 1 180 ? -26.949 0.343 26.345 1.00 70.75 180 GLU A N 1
ATOM 1494 C CA . GLU A 1 180 ? -26.886 1.750 26.773 1.00 70.75 180 GLU A CA 1
ATOM 1495 C C . GLU A 1 180 ? -26.333 2.665 25.668 1.00 70.75 180 GLU A C 1
ATOM 1497 O O . GLU A 1 180 ? -26.804 3.788 25.497 1.00 70.75 180 GLU A O 1
ATOM 1502 N N . MET A 1 181 ? -25.398 2.165 24.856 1.00 62.47 181 MET A N 1
ATOM 1503 C CA . MET A 1 181 ? -24.836 2.909 23.723 1.00 62.47 181 MET A CA 1
ATOM 1504 C C . MET A 1 181 ? -25.775 2.973 22.508 1.00 62.47 181 MET A C 1
ATOM 1506 O O . MET A 1 181 ? -25.711 3.935 21.747 1.00 62.47 181 MET A O 1
ATOM 1510 N N . GLU A 1 182 ? -26.673 1.998 22.332 1.00 60.03 182 GLU A N 1
ATOM 1511 C CA . GLU A 1 182 ? -27.705 2.028 21.280 1.00 60.03 182 GLU A CA 1
ATOM 1512 C C . GLU A 1 182 ? -28.858 3.007 21.579 1.00 60.03 182 GLU A C 1
ATOM 1514 O O . GLU A 1 182 ? -29.556 3.424 20.660 1.00 60.03 182 GLU A O 1
ATOM 1519 N N . GLY A 1 183 ? -29.042 3.426 22.837 1.00 50.19 183 GLY A N 1
ATOM 1520 C CA . GLY A 1 183 ? -30.101 4.358 23.257 1.00 50.19 183 GLY A CA 1
ATOM 1521 C C . GLY A 1 183 ? -29.788 5.850 23.070 1.00 50.19 183 GLY A C 1
ATOM 1522 O O . GLY A 1 183 ? -30.577 6.690 23.496 1.00 50.19 183 GLY A O 1
ATOM 1523 N N . LEU A 1 184 ? -28.637 6.184 22.478 1.00 52.19 184 LEU A N 1
ATOM 1524 C CA . LEU A 1 184 ? -28.158 7.557 22.256 1.00 52.19 184 LEU A CA 1
ATOM 1525 C C . LEU A 1 184 ? -28.221 8.004 20.782 1.00 52.19 184 LEU A C 1
ATOM 1527 O O . LEU A 1 184 ? -27.632 9.034 20.443 1.00 52.19 184 LEU A O 1
ATOM 1531 N N . LEU A 1 185 ? -28.922 7.251 19.921 1.00 42.09 185 LEU A N 1
ATOM 1532 C CA . LEU A 1 185 ? -29.184 7.612 18.522 1.00 42.09 185 LEU A CA 1
ATOM 1533 C C . LEU A 1 185 ? -30.626 8.089 18.308 1.00 42.09 185 LEU A C 1
ATOM 1535 O O . LEU A 1 185 ? -31.554 7.366 18.732 1.00 42.09 185 LEU A O 1
#

Organism: NCBI:txid106582

Foldseek 3Di:
DDDDDLQADPVRHGDDPVVSVVVVVVVVVVVVVVVVVVVVVVVVLQPDDLVVLLVVLVVLLCLPLPLPDPRPDDPVVSVVSNVVSVVSLVVSLVVCVPVPVVVNVVSVVSVVVSVVVSVVSVVVSVVSVVVVVVVVVVVVVVVVVVVPDDDDDDDDDDPDDDDDDPDCPPVNVVVVVVVVVVVPD

Radius of gyration: 32.67 Å; chains: 1; bounding box: 76×38×96 Å